Protein AF-A0A7Y6ZNB7-F1 (afdb_monomer_lite)

Structure (mmCIF, N/CA/C/O backbone):
data_AF-A0A7Y6ZNB7-F1
#
_entry.id   AF-A0A7Y6ZNB7-F1
#
loop_
_atom_site.group_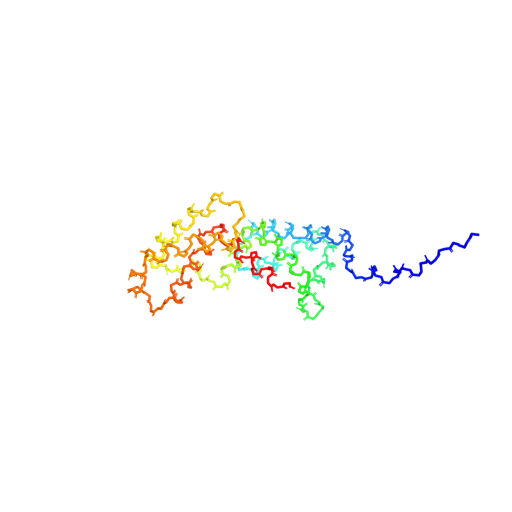PDB
_atom_site.id
_atom_site.type_symbol
_atom_site.label_atom_id
_atom_site.label_alt_id
_atom_site.label_comp_id
_atom_site.label_asym_id
_atom_site.label_entity_id
_atom_site.label_seq_id
_atom_site.pdbx_PDB_ins_code
_atom_site.Cartn_x
_atom_site.Cartn_y
_atom_site.Cartn_z
_atom_site.occupancy
_atom_site.B_iso_or_equiv
_atom_site.auth_seq_id
_atom_site.auth_comp_id
_atom_site.auth_asym_id
_atom_site.auth_atom_id
_atom_site.pdbx_PDB_model_num
ATOM 1 N N . MET A 1 1 ? 63.883 22.982 4.192 1.00 39.88 1 MET A N 1
ATOM 2 C CA . MET A 1 1 ? 62.430 22.842 4.460 1.00 39.88 1 MET A CA 1
ATOM 3 C C . MET A 1 1 ? 61.918 21.566 3.794 1.00 39.88 1 MET A C 1
ATOM 5 O O . MET A 1 1 ? 61.850 21.518 2.574 1.00 39.88 1 MET A O 1
ATOM 9 N N . LYS A 1 2 ? 61.635 20.508 4.567 1.00 34.72 2 LYS A N 1
ATOM 10 C CA . LYS A 1 2 ? 61.140 19.217 4.052 1.00 34.72 2 LYS A CA 1
ATOM 11 C C . LYS A 1 2 ? 59.614 19.286 3.871 1.00 34.72 2 LYS A C 1
ATOM 13 O O . LYS A 1 2 ? 58.903 19.574 4.831 1.00 34.72 2 LYS A O 1
ATOM 18 N N . LYS A 1 3 ? 59.107 19.056 2.652 1.00 40.66 3 LYS A N 1
ATOM 19 C CA . LYS A 1 3 ? 57.665 18.998 2.353 1.00 40.66 3 LYS A CA 1
ATOM 20 C C . LYS A 1 3 ? 57.132 17.562 2.499 1.00 40.66 3 LYS A C 1
ATOM 22 O O . LYS A 1 3 ? 57.495 16.683 1.736 1.00 40.66 3 LYS A O 1
ATOM 27 N N . LYS A 1 4 ? 56.286 17.415 3.523 1.00 41.31 4 LYS A N 1
ATOM 28 C CA . LYS A 1 4 ? 55.010 16.683 3.659 1.00 41.31 4 LYS A CA 1
ATOM 29 C C . LYS A 1 4 ? 54.823 15.284 3.038 1.00 41.31 4 LYS A C 1
ATOM 31 O O . LYS A 1 4 ? 54.697 15.110 1.835 1.00 41.31 4 LYS A O 1
ATOM 36 N N . ILE A 1 5 ? 54.599 14.356 3.972 1.00 55.25 5 ILE A N 1
ATOM 37 C CA . ILE A 1 5 ? 53.666 13.218 3.960 1.00 55.25 5 ILE A CA 1
ATOM 38 C C . ILE A 1 5 ? 52.364 13.555 3.217 1.00 55.25 5 ILE A C 1
ATOM 40 O O . ILE A 1 5 ? 51.767 14.594 3.498 1.00 55.25 5 ILE A O 1
ATOM 44 N N . THR A 1 6 ? 51.886 12.656 2.352 1.00 41.12 6 THR A N 1
ATOM 45 C CA . THR A 1 6 ? 50.529 12.063 2.424 1.00 41.12 6 THR A CA 1
ATOM 46 C C . THR A 1 6 ? 50.329 11.054 1.294 1.00 41.12 6 THR A C 1
ATOM 48 O O . THR A 1 6 ? 49.762 11.336 0.244 1.00 41.12 6 THR A O 1
ATOM 51 N N . THR A 1 7 ? 50.747 9.819 1.559 1.00 52.47 7 THR A N 1
ATOM 52 C CA . THR A 1 7 ? 50.082 8.632 1.020 1.00 52.47 7 THR A CA 1
ATOM 53 C C . THR A 1 7 ? 48.688 8.603 1.648 1.00 52.47 7 THR A C 1
ATOM 55 O O . THR A 1 7 ? 48.512 8.076 2.743 1.00 52.47 7 THR A O 1
ATOM 58 N N . PHE A 1 8 ? 47.713 9.282 1.042 1.00 41.12 8 PHE A N 1
ATOM 59 C CA . PHE A 1 8 ? 46.356 9.365 1.578 1.00 41.12 8 PHE A CA 1
ATOM 60 C C . PHE A 1 8 ? 45.338 9.035 0.486 1.00 41.12 8 PHE A C 1
ATOM 62 O O . PHE A 1 8 ? 45.140 9.789 -0.460 1.00 41.12 8 PHE A O 1
ATOM 69 N N . CYS A 1 9 ? 44.699 7.877 0.661 1.00 40.72 9 CYS A N 1
ATOM 70 C CA . CYS A 1 9 ? 43.375 7.536 0.146 1.00 40.72 9 CYS A CA 1
ATOM 71 C C . CYS A 1 9 ? 43.131 7.654 -1.367 1.00 40.72 9 CYS A C 1
ATOM 73 O O . CYS A 1 9 ? 42.193 8.318 -1.795 1.00 40.72 9 CYS A O 1
ATOM 75 N N . LEU A 1 10 ? 43.862 6.885 -2.176 1.00 39.53 10 LEU A N 1
ATOM 76 C CA . LEU A 1 10 ? 43.461 6.595 -3.565 1.00 39.53 10 LEU A CA 1
ATOM 77 C C . LEU A 1 10 ? 42.752 5.236 -3.720 1.00 39.53 10 LEU A C 1
ATOM 79 O O . LEU A 1 10 ? 42.698 4.673 -4.806 1.00 39.53 10 LEU A O 1
ATOM 83 N N . LEU A 1 11 ? 42.179 4.713 -2.628 1.00 41.22 11 LEU A N 1
ATOM 84 C CA . LEU A 1 11 ? 41.484 3.416 -2.596 1.00 41.22 11 LEU A CA 1
ATOM 85 C C . LEU A 1 11 ? 40.066 3.467 -1.994 1.00 41.22 11 LEU A C 1
ATOM 87 O O . LEU A 1 11 ? 39.445 2.425 -1.823 1.00 41.22 11 LEU A O 1
ATOM 91 N N . PHE A 1 12 ? 39.512 4.659 -1.727 1.00 41.72 12 PHE A N 1
ATOM 92 C CA . PHE A 1 12 ? 38.183 4.812 -1.100 1.00 41.72 12 PHE A CA 1
ATOM 93 C C . PHE A 1 12 ? 37.100 5.443 -2.000 1.00 41.72 12 PHE A C 1
ATOM 95 O O . PHE A 1 12 ? 36.100 5.942 -1.497 1.00 41.72 12 PHE A O 1
ATOM 102 N N . CYS A 1 13 ? 37.261 5.428 -3.330 1.00 43.25 13 CYS A N 1
ATOM 103 C CA . CYS A 1 13 ? 36.236 5.933 -4.269 1.00 43.25 13 CYS A CA 1
ATOM 104 C C . CYS A 1 13 ? 35.516 4.837 -5.081 1.00 43.25 13 CYS A C 1
ATOM 106 O O . CYS A 1 13 ? 34.682 5.154 -5.924 1.00 43.25 13 CYS A O 1
ATOM 108 N N . LEU A 1 14 ? 35.807 3.552 -4.845 1.00 33.72 14 LEU A N 1
ATOM 109 C CA . LEU A 1 14 ? 35.293 2.448 -5.672 1.00 33.72 14 LEU A CA 1
ATOM 110 C C . LEU A 1 14 ? 33.963 1.838 -5.206 1.00 33.72 14 LEU A C 1
ATOM 112 O O . LEU A 1 14 ? 33.447 0.944 -5.870 1.00 33.72 14 LEU A O 1
ATOM 116 N N . PHE A 1 15 ? 33.352 2.340 -4.132 1.00 38.56 15 PHE A N 1
ATOM 117 C CA . PHE A 1 15 ? 32.032 1.879 -3.707 1.00 38.56 15 PHE A CA 1
ATOM 118 C C . PHE A 1 15 ? 31.001 3.008 -3.763 1.00 38.56 15 PHE A C 1
ATOM 120 O O . PHE A 1 15 ? 31.051 3.958 -2.989 1.00 38.56 15 PHE A O 1
ATOM 127 N N . SER A 1 16 ? 30.014 2.818 -4.649 1.00 38.44 16 SER A N 1
ATOM 128 C CA . SER A 1 16 ? 28.655 3.393 -4.627 1.00 38.44 16 SER A CA 1
ATOM 129 C C . SER A 1 16 ? 28.332 4.691 -5.389 1.00 38.44 16 SER A C 1
ATOM 131 O O . SER A 1 16 ? 27.307 5.316 -5.114 1.00 38.44 16 SER A O 1
ATOM 133 N N . VAL A 1 17 ? 29.067 5.049 -6.446 1.00 43.62 17 VAL A N 1
ATOM 134 C CA . VAL A 1 17 ? 28.545 6.025 -7.424 1.00 43.62 17 VAL A CA 1
ATOM 135 C C . VAL A 1 17 ? 27.701 5.290 -8.464 1.00 43.62 17 VAL A C 1
ATOM 137 O O . VAL A 1 17 ? 28.176 4.925 -9.534 1.00 43.62 17 VAL A O 1
ATOM 140 N N . PHE A 1 18 ? 26.419 5.068 -8.166 1.00 54.34 18 PHE A N 1
ATOM 141 C CA . PHE A 1 18 ? 25.448 4.875 -9.245 1.00 54.34 18 PHE A CA 1
ATOM 142 C C . PHE A 1 18 ? 25.573 6.078 -10.181 1.00 54.34 18 PHE A C 1
ATOM 144 O O . PHE A 1 18 ? 25.429 7.217 -9.725 1.00 54.34 18 PHE A O 1
ATOM 151 N N . SER A 1 19 ? 25.875 5.853 -11.462 1.00 67.25 19 SER A N 1
ATOM 152 C CA . SER A 1 19 ? 26.056 6.962 -12.393 1.00 67.25 19 SER A CA 1
ATOM 153 C C . SER A 1 19 ? 24.788 7.822 -12.393 1.00 67.25 19 SER A C 1
ATOM 155 O O . SER A 1 19 ? 23.661 7.320 -12.372 1.00 67.25 19 SER A O 1
ATOM 157 N N . GLN A 1 20 ? 24.942 9.146 -12.388 1.00 71.88 20 GLN A N 1
ATOM 158 C CA . GLN A 1 20 ? 23.813 10.085 -12.383 1.00 71.88 20 GLN A CA 1
ATOM 159 C C . GLN A 1 20 ? 22.821 9.806 -13.532 1.00 71.88 20 GLN A C 1
ATOM 161 O O . GLN A 1 20 ? 21.613 10.013 -13.384 1.00 71.88 20 GLN A O 1
ATOM 166 N N . SER A 1 21 ? 23.325 9.263 -14.646 1.00 78.88 21 SER A N 1
ATOM 167 C CA . SER A 1 21 ? 22.536 8.758 -15.770 1.00 78.88 21 SER A CA 1
ATOM 168 C C . SER A 1 21 ? 21.590 7.619 -15.379 1.00 78.88 21 SER A C 1
ATOM 170 O O . SER A 1 21 ? 20.418 7.648 -15.748 1.00 78.88 21 SER A O 1
ATOM 172 N N . GLU A 1 22 ? 22.038 6.662 -14.573 1.00 76.94 22 GLU A N 1
ATOM 173 C CA . GLU A 1 22 ? 21.222 5.529 -14.151 1.00 76.94 22 GLU A CA 1
ATOM 174 C C . GLU A 1 22 ? 20.127 5.949 -13.166 1.00 76.94 22 GLU A C 1
ATOM 176 O O . GLU A 1 22 ? 18.967 5.559 -13.298 1.00 76.94 22 GLU A O 1
ATOM 181 N N . LYS A 1 23 ? 20.449 6.841 -12.221 1.00 83.12 23 LYS A N 1
ATOM 182 C CA . LYS A 1 23 ? 19.446 7.412 -11.306 1.00 83.12 23 LYS A CA 1
ATOM 183 C C . LYS A 1 23 ? 18.326 8.130 -12.071 1.00 83.12 23 LYS A C 1
ATOM 185 O O . LYS A 1 23 ? 17.152 8.035 -11.690 1.00 83.12 23 LYS A O 1
ATOM 190 N N . LYS A 1 24 ? 18.677 8.829 -13.158 1.00 86.06 24 LYS A N 1
ATOM 191 C CA . LYS A 1 24 ? 17.718 9.472 -14.069 1.00 86.06 24 LYS A CA 1
ATOM 192 C C . LYS A 1 24 ? 16.872 8.431 -14.806 1.00 86.06 24 LYS A C 1
ATOM 194 O O . LYS A 1 24 ? 15.654 8.573 -14.837 1.00 86.06 24 LYS A O 1
ATOM 199 N N . GLN A 1 25 ? 17.479 7.361 -15.317 1.00 84.56 25 GLN A N 1
ATOM 200 C CA . GLN A 1 25 ? 16.758 6.272 -15.986 1.00 84.56 25 GLN A CA 1
ATOM 201 C C . GLN A 1 25 ? 15.782 5.542 -15.054 1.00 84.56 25 GLN A C 1
ATOM 203 O O . GLN A 1 25 ? 14.619 5.389 -15.413 1.00 84.56 25 GLN A O 1
ATOM 208 N N . ILE A 1 26 ? 16.192 5.178 -13.832 1.00 87.19 26 ILE A N 1
ATOM 209 C CA . ILE A 1 26 ? 15.305 4.569 -12.821 1.00 87.19 26 ILE A CA 1
ATOM 210 C C . ILE A 1 26 ? 14.134 5.500 -12.502 1.00 87.19 26 ILE A C 1
ATOM 212 O O . ILE A 1 26 ? 12.990 5.058 -12.393 1.00 87.19 26 ILE A O 1
ATOM 216 N N . THR A 1 27 ? 14.398 6.802 -12.377 1.00 88.31 27 THR A N 1
ATOM 217 C CA . THR A 1 27 ? 13.347 7.801 -12.153 1.00 88.31 27 THR A CA 1
ATOM 218 C C . THR A 1 27 ? 12.367 7.865 -13.319 1.00 88.31 27 THR A C 1
ATOM 220 O O . THR A 1 27 ? 11.162 7.816 -13.086 1.00 88.31 27 THR A O 1
ATOM 223 N N . ASN A 1 28 ? 12.862 7.938 -14.553 1.00 89.12 28 ASN A N 1
ATOM 224 C CA . ASN A 1 28 ? 12.023 8.003 -15.746 1.00 89.12 28 ASN A CA 1
ATOM 225 C C . ASN A 1 28 ? 11.190 6.731 -15.918 1.00 89.12 28 ASN A C 1
ATOM 227 O O . ASN A 1 28 ? 9.990 6.820 -16.182 1.00 89.12 28 ASN A O 1
ATOM 231 N N . PHE A 1 29 ? 11.801 5.564 -15.702 1.00 91.19 29 PHE A N 1
ATOM 232 C CA . PHE A 1 29 ? 11.111 4.281 -15.718 1.00 91.19 29 PHE A CA 1
ATOM 233 C C . PHE A 1 29 ? 10.014 4.237 -14.650 1.00 91.19 29 PHE A C 1
ATOM 235 O O . PHE A 1 29 ? 8.865 3.971 -14.978 1.00 91.19 29 PHE A O 1
ATOM 242 N N . SER A 1 30 ? 10.326 4.593 -13.398 1.00 93.00 30 SER A N 1
ATOM 243 C CA . SER A 1 30 ? 9.352 4.593 -12.292 1.00 93.00 30 SER A CA 1
ATOM 244 C C . SER A 1 30 ? 8.183 5.551 -12.540 1.00 93.00 30 SER A C 1
ATOM 246 O O . SER A 1 30 ? 7.035 5.203 -12.280 1.00 93.00 30 SER A O 1
ATOM 248 N N . ASN A 1 31 ? 8.455 6.747 -13.072 1.00 92.69 31 ASN A N 1
ATOM 249 C CA . ASN A 1 31 ? 7.420 7.732 -13.393 1.00 92.69 31 ASN A CA 1
ATOM 250 C C . ASN A 1 31 ? 6.525 7.253 -14.544 1.00 92.69 31 ASN A C 1
ATOM 252 O O . ASN A 1 31 ? 5.305 7.387 -14.476 1.00 92.69 31 ASN A O 1
ATOM 256 N N . SER A 1 32 ? 7.124 6.670 -15.586 1.00 93.31 32 SER A N 1
ATOM 257 C CA . SER A 1 32 ? 6.384 6.105 -16.722 1.00 93.31 32 SER A CA 1
ATOM 258 C C . SER A 1 32 ? 5.538 4.911 -16.286 1.00 93.31 32 SER A C 1
ATOM 260 O O . SER A 1 32 ? 4.381 4.790 -16.685 1.00 93.31 32 SER A O 1
ATOM 262 N N . LEU A 1 33 ? 6.098 4.066 -15.416 1.00 94.50 33 LEU A N 1
ATOM 263 C CA . LEU A 1 33 ? 5.421 2.923 -14.820 1.00 94.50 33 LEU A CA 1
ATOM 264 C C . LEU A 1 33 ? 4.234 3.378 -13.988 1.00 94.50 33 LEU A C 1
ATOM 266 O O . LEU A 1 33 ? 3.130 2.901 -14.229 1.00 94.50 33 LEU A O 1
ATOM 270 N N . CYS A 1 34 ? 4.415 4.364 -13.109 1.00 96.56 34 CYS A N 1
ATOM 271 C CA . CYS A 1 34 ? 3.294 4.905 -12.358 1.00 96.56 34 CYS A CA 1
ATOM 272 C C . CYS A 1 34 ? 2.216 5.510 -13.266 1.00 96.56 34 CYS A C 1
ATOM 274 O O . CYS A 1 34 ? 1.047 5.162 -13.145 1.00 96.56 34 CYS A O 1
ATOM 276 N N . SER A 1 35 ? 2.600 6.355 -14.229 1.00 96.19 35 SER A N 1
ATOM 277 C CA . SER A 1 35 ? 1.644 6.985 -15.150 1.00 96.19 35 SER A CA 1
ATOM 278 C C . SER A 1 35 ? 0.815 5.965 -15.937 1.00 96.19 35 SER A C 1
ATOM 280 O O . SER A 1 35 ? -0.348 6.226 -16.245 1.00 96.19 35 SER A O 1
ATOM 282 N N . CYS A 1 36 ? 1.403 4.812 -16.261 1.00 96.62 36 CYS A N 1
ATOM 283 C CA . CYS A 1 36 ? 0.671 3.703 -16.850 1.00 96.62 36 CYS A CA 1
ATOM 284 C C . CYS A 1 36 ? -0.245 3.014 -15.830 1.00 96.62 36 CYS A C 1
ATOM 286 O O . CYS A 1 36 ? -1.424 2.846 -16.119 1.00 96.62 36 CYS A O 1
ATOM 288 N N . ILE A 1 37 ? 0.266 2.656 -14.645 1.00 97.50 37 ILE A N 1
ATOM 289 C CA . ILE A 1 37 ? -0.500 1.957 -13.598 1.00 97.50 37 ILE A CA 1
ATOM 290 C C . ILE A 1 37 ? -1.765 2.736 -13.220 1.00 97.50 37 ILE A C 1
ATOM 292 O O . ILE A 1 37 ? -2.823 2.133 -13.096 1.00 97.50 37 ILE A O 1
ATOM 296 N N . GLU A 1 38 ? -1.686 4.064 -13.109 1.00 97.06 38 GLU A N 1
ATOM 297 C CA . GLU A 1 38 ? -2.832 4.934 -12.783 1.00 97.06 38 GLU A CA 1
ATOM 298 C C . GLU A 1 38 ? -3.978 4.891 -13.812 1.00 97.06 38 GLU A C 1
ATOM 300 O O . GLU A 1 38 ? -5.054 5.427 -13.565 1.00 97.06 38 GLU A O 1
ATOM 305 N N . LYS A 1 39 ? -3.765 4.276 -14.981 1.00 96.69 39 LYS A N 1
ATOM 306 C CA . LYS A 1 39 ? -4.754 4.174 -16.066 1.00 96.69 39 LYS A CA 1
ATOM 307 C C . LYS A 1 39 ? -5.236 2.747 -16.303 1.00 96.69 39 LYS A C 1
ATOM 309 O O . LYS A 1 39 ? -6.010 2.514 -17.228 1.00 96.69 39 LYS A O 1
ATOM 314 N N . GLU A 1 40 ? -4.735 1.790 -15.535 1.00 96.19 40 GLU A N 1
ATOM 315 C CA . GLU A 1 40 ? -4.983 0.373 -15.752 1.00 96.19 40 GLU A CA 1
ATOM 316 C C . GLU A 1 40 ? -5.807 -0.222 -14.612 1.00 96.19 40 GLU A C 1
ATOM 318 O O . GLU A 1 40 ? -5.800 0.254 -13.479 1.00 96.19 40 GLU A O 1
ATOM 323 N N . SER A 1 41 ? -6.523 -1.295 -14.930 1.00 92.81 41 SER A N 1
ATOM 324 C CA . SER A 1 41 ? -7.271 -2.101 -13.968 1.00 92.81 41 SER A CA 1
ATOM 325 C C . SER A 1 41 ? -6.848 -3.563 -14.084 1.00 92.81 41 SER A C 1
ATOM 327 O O . SER A 1 41 ? -6.317 -3.984 -15.114 1.00 92.81 41 SER A O 1
ATOM 329 N N . GLY A 1 42 ? -7.060 -4.329 -13.017 1.00 93.25 42 GLY A N 1
ATOM 330 C CA . GLY A 1 42 ? -6.670 -5.736 -12.930 1.00 93.25 42 GLY A CA 1
ATOM 331 C C . GLY A 1 42 ? -5.885 -6.017 -11.658 1.00 93.25 42 GLY A C 1
ATOM 332 O O . GLY A 1 42 ? -5.882 -5.211 -10.729 1.00 93.25 42 GLY A O 1
ATOM 333 N N . THR A 1 43 ? -5.217 -7.164 -11.605 1.00 93.31 43 THR A N 1
ATOM 334 C CA . THR A 1 43 ? -4.343 -7.500 -10.475 1.00 93.31 43 THR A CA 1
ATOM 335 C C . THR A 1 43 ? -3.010 -6.756 -10.564 1.00 93.31 43 THR A C 1
ATOM 337 O O . THR A 1 43 ? -2.554 -6.399 -11.654 1.00 93.31 43 THR A O 1
ATOM 340 N N . LEU A 1 44 ? -2.323 -6.585 -9.425 1.00 92.50 44 LEU A N 1
ATOM 341 C CA . LEU A 1 44 ? -0.986 -5.976 -9.384 1.00 92.50 44 LEU A CA 1
ATOM 342 C C . LEU A 1 44 ? -0.041 -6.597 -10.425 1.00 92.50 44 LEU A C 1
ATOM 344 O O . LEU A 1 44 ? 0.640 -5.883 -11.158 1.00 92.50 44 LEU A O 1
ATOM 348 N N . ARG A 1 45 ? -0.023 -7.932 -10.515 1.00 91.69 45 ARG A N 1
ATOM 349 C CA . ARG A 1 45 ? 0.861 -8.676 -11.421 1.00 91.69 45 ARG A CA 1
ATOM 350 C C . ARG A 1 45 ? 0.557 -8.387 -12.890 1.00 91.69 45 ARG A C 1
ATOM 352 O O . ARG A 1 45 ? 1.482 -8.156 -13.668 1.00 91.69 45 ARG A O 1
ATOM 359 N N . GLU A 1 46 ? -0.714 -8.409 -13.277 1.00 94.94 46 GLU A N 1
ATOM 360 C CA . GLU A 1 46 ? -1.139 -8.162 -14.660 1.00 94.94 46 GLU A CA 1
ATOM 361 C C . GLU A 1 46 ? -0.850 -6.727 -15.081 1.00 94.94 46 GLU A C 1
ATOM 363 O O . GLU A 1 46 ? -0.268 -6.500 -16.143 1.00 94.94 46 GLU A O 1
ATOM 368 N N . VAL A 1 47 ? -1.198 -5.766 -14.223 1.00 96.00 47 VAL A N 1
ATOM 369 C CA . VAL A 1 47 ? -0.981 -4.343 -14.478 1.00 96.00 47 VAL A CA 1
ATOM 370 C C . VAL A 1 47 ? 0.513 -4.039 -14.587 1.00 96.00 47 VAL A C 1
ATOM 372 O O . VAL A 1 47 ? 0.933 -3.404 -15.555 1.00 96.00 47 VAL A O 1
ATOM 375 N N . LEU A 1 48 ? 1.345 -4.554 -13.670 1.00 92.06 48 LEU A N 1
ATOM 376 C CA . LEU A 1 48 ? 2.801 -4.392 -13.751 1.00 92.06 48 LEU A CA 1
ATOM 377 C C . LEU A 1 48 ? 3.369 -4.985 -15.044 1.00 92.06 48 LEU A C 1
ATOM 379 O O . LEU A 1 48 ? 4.165 -4.323 -15.713 1.00 92.06 48 LEU A O 1
ATOM 383 N N . LYS A 1 49 ? 2.940 -6.193 -15.434 1.00 91.06 49 LYS A N 1
ATOM 384 C CA . LYS A 1 49 ? 3.379 -6.835 -16.683 1.00 91.06 49 LYS A CA 1
ATOM 385 C C . LYS A 1 49 ? 2.985 -5.999 -17.903 1.00 91.06 49 LYS A C 1
ATOM 387 O O . LYS A 1 49 ? 3.834 -5.702 -18.743 1.00 91.06 49 LYS A O 1
ATOM 392 N N . LYS A 1 50 ? 1.716 -5.590 -17.984 1.00 94.75 50 LYS A N 1
ATOM 393 C CA . LYS A 1 50 ? 1.164 -4.790 -19.087 1.00 94.75 50 LYS A CA 1
ATOM 394 C C . LYS A 1 50 ? 1.881 -3.448 -19.217 1.00 94.75 50 LYS A C 1
ATOM 396 O O . LYS A 1 50 ? 2.297 -3.080 -20.314 1.00 94.75 50 LYS A O 1
ATOM 401 N N . CYS A 1 51 ? 2.059 -2.735 -18.109 1.00 94.75 51 CYS A N 1
ATOM 402 C CA . CYS A 1 51 ? 2.708 -1.431 -18.113 1.00 94.75 51 CYS A CA 1
ATOM 403 C C . CYS A 1 51 ? 4.200 -1.503 -18.417 1.00 94.75 51 CYS A C 1
ATOM 405 O O . CYS A 1 51 ? 4.692 -0.692 -19.200 1.00 94.75 51 CYS A O 1
ATOM 407 N N . THR A 1 52 ? 4.904 -2.494 -17.871 1.00 90.88 52 THR A N 1
ATOM 408 C CA . THR A 1 52 ? 6.318 -2.714 -18.196 1.00 90.88 52 THR A CA 1
ATOM 409 C C . THR A 1 52 ? 6.488 -2.967 -19.692 1.00 90.88 52 THR A C 1
ATOM 411 O O . THR A 1 52 ? 7.302 -2.302 -20.325 1.00 90.88 52 THR A O 1
ATOM 414 N N . LEU A 1 53 ? 5.665 -3.840 -20.288 1.00 91.31 53 LEU A N 1
ATOM 415 C CA . LEU A 1 53 ? 5.716 -4.110 -21.726 1.00 91.31 53 LEU A CA 1
ATOM 416 C C . LEU A 1 53 ? 5.464 -2.841 -22.556 1.00 91.31 53 LEU A C 1
ATOM 418 O O . LEU A 1 53 ? 6.265 -2.522 -23.427 1.00 91.31 53 LEU A O 1
ATOM 422 N N . LYS A 1 54 ? 4.408 -2.075 -22.241 1.00 93.00 54 LYS A N 1
ATOM 423 C CA . LYS A 1 54 ? 4.095 -0.811 -22.934 1.00 93.00 54 LYS A CA 1
ATOM 424 C C . LYS A 1 54 ? 5.255 0.187 -22.901 1.00 93.00 54 LYS A C 1
ATOM 426 O O . LYS A 1 54 ? 5.517 0.854 -23.900 1.00 93.00 54 LYS A O 1
ATOM 431 N N . ILE A 1 55 ? 5.940 0.302 -21.764 1.00 91.38 55 ILE A N 1
ATOM 432 C CA . ILE A 1 55 ? 7.090 1.202 -21.610 1.00 91.38 55 ILE A CA 1
ATOM 433 C C . ILE A 1 55 ? 8.252 0.736 -22.474 1.00 91.38 55 ILE A C 1
ATOM 435 O O . ILE A 1 55 ? 8.822 1.550 -23.190 1.00 91.38 55 ILE A O 1
ATOM 439 N N . LEU A 1 56 ? 8.564 -0.559 -22.452 1.00 86.75 56 LEU A N 1
ATOM 440 C CA . LEU A 1 56 ? 9.666 -1.120 -23.231 1.00 86.75 56 LEU A CA 1
ATOM 441 C C . LEU A 1 56 ? 9.422 -1.048 -24.741 1.00 86.75 56 LEU A C 1
ATOM 443 O O . LEU A 1 56 ? 10.366 -0.842 -25.495 1.00 86.75 56 LEU A O 1
ATOM 447 N N . THR A 1 57 ? 8.170 -1.164 -25.189 1.00 87.81 57 THR A N 1
ATOM 448 C CA . THR A 1 57 ? 7.814 -0.946 -26.598 1.00 87.81 57 THR A CA 1
ATOM 449 C C . THR A 1 57 ? 7.983 0.518 -27.007 1.00 87.81 57 THR A C 1
ATOM 451 O O . THR A 1 57 ? 8.438 0.791 -28.112 1.00 87.81 57 THR A O 1
ATOM 454 N N . LYS A 1 58 ? 7.622 1.467 -26.132 1.00 88.31 58 LYS A N 1
ATOM 455 C CA . LYS A 1 58 ? 7.696 2.906 -26.430 1.00 88.31 58 LYS A CA 1
ATOM 456 C C . LYS A 1 58 ? 9.116 3.464 -26.327 1.00 88.31 58 LYS A C 1
ATOM 458 O O . LYS A 1 58 ? 9.475 4.357 -27.086 1.00 88.31 58 LYS A O 1
ATOM 463 N N . ASP A 1 59 ? 9.891 2.970 -25.372 1.00 83.44 59 ASP A N 1
ATOM 464 C CA . ASP A 1 59 ? 11.268 3.381 -25.131 1.00 83.44 59 ASP A CA 1
ATOM 465 C C . ASP A 1 59 ? 12.152 2.145 -24.883 1.00 83.44 59 ASP A C 1
ATOM 467 O O . ASP A 1 59 ? 12.425 1.775 -23.733 1.00 83.44 59 ASP A O 1
ATOM 471 N N . PRO A 1 60 ? 12.628 1.500 -25.965 1.00 82.62 60 PRO A N 1
ATOM 472 C CA . PRO A 1 60 ? 13.508 0.340 -25.874 1.00 82.62 60 PRO A CA 1
ATOM 473 C C . PRO A 1 60 ? 14.822 0.627 -25.140 1.00 82.62 60 PRO A C 1
ATOM 475 O O . PRO A 1 60 ? 15.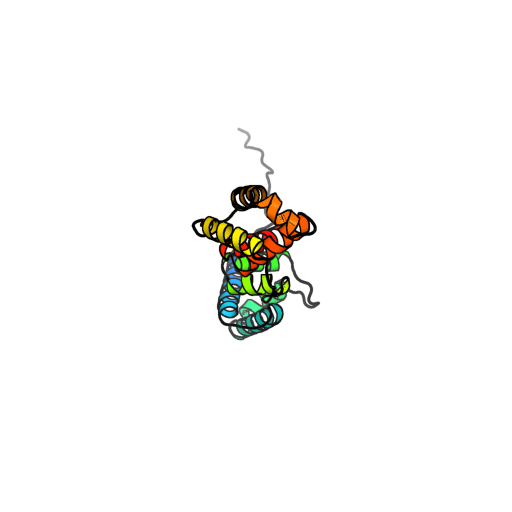458 -0.303 -24.652 1.00 82.62 60 PRO A O 1
ATOM 478 N N . SER A 1 61 ? 15.233 1.896 -24.994 1.00 80.62 61 SER A N 1
ATOM 479 C CA . SER A 1 61 ? 16.447 2.248 -24.243 1.00 80.62 61 SER A CA 1
ATOM 480 C C . SER A 1 61 ? 16.335 1.906 -22.750 1.00 80.62 61 SER A C 1
ATOM 482 O O . SER A 1 61 ? 17.347 1.691 -22.076 1.00 80.62 61 SER A O 1
ATOM 484 N N . LEU A 1 62 ? 15.106 1.764 -22.238 1.00 79.88 62 LEU A N 1
ATOM 485 C CA . LEU A 1 62 ? 14.820 1.335 -20.870 1.00 79.88 62 LEU A CA 1
ATOM 486 C C . LEU A 1 62 ? 14.882 -0.188 -20.686 1.00 79.88 62 LEU A C 1
ATOM 488 O O . LEU A 1 62 ? 14.768 -0.657 -19.552 1.00 79.88 62 LEU A O 1
ATOM 492 N N . ILE A 1 63 ? 15.128 -0.971 -21.746 1.00 75.62 63 ILE A N 1
ATOM 493 C CA . ILE A 1 63 ? 15.273 -2.431 -21.643 1.00 75.62 63 ILE A CA 1
ATOM 494 C C . ILE A 1 63 ? 16.392 -2.819 -20.685 1.00 75.62 63 ILE A C 1
ATOM 496 O O . ILE A 1 63 ? 16.225 -3.757 -19.914 1.00 75.62 63 ILE A O 1
ATOM 500 N N . LYS A 1 64 ? 17.474 -2.027 -20.642 1.00 76.06 64 LYS A N 1
ATOM 501 C CA . LYS A 1 64 ? 18.584 -2.228 -19.708 1.00 76.06 64 LYS A CA 1
ATOM 502 C C . LYS A 1 64 ? 18.129 -2.117 -18.251 1.00 76.06 64 LYS A C 1
ATOM 504 O O . LYS A 1 64 ? 18.609 -2.861 -17.407 1.00 76.06 64 LYS A O 1
ATOM 509 N N . ILE A 1 65 ? 17.178 -1.227 -17.955 1.00 74.94 65 ILE A N 1
ATOM 510 C CA . ILE A 1 65 ? 16.583 -1.118 -16.618 1.00 74.94 65 ILE A CA 1
ATOM 511 C C . ILE A 1 65 ? 15.728 -2.351 -16.327 1.00 74.94 65 ILE A C 1
ATOM 513 O O . ILE A 1 65 ? 15.894 -2.945 -15.271 1.00 74.94 65 ILE A O 1
ATOM 517 N N . ALA A 1 66 ? 14.887 -2.798 -17.263 1.00 71.75 66 ALA A N 1
ATOM 518 C CA . ALA A 1 66 ? 14.080 -4.006 -17.072 1.00 71.75 66 ALA A CA 1
ATOM 519 C C . ALA A 1 66 ? 14.927 -5.276 -16.871 1.00 71.75 66 ALA A C 1
ATOM 521 O O . ALA A 1 66 ? 14.647 -6.051 -15.960 1.00 71.75 66 ALA A O 1
ATOM 522 N N . THR A 1 67 ? 16.003 -5.454 -17.641 1.00 72.75 67 THR A N 1
ATOM 523 C CA . THR A 1 67 ? 16.958 -6.564 -17.466 1.00 72.75 67 THR A CA 1
ATOM 524 C C . THR A 1 67 ? 17.821 -6.424 -16.216 1.00 72.75 67 THR A C 1
ATOM 526 O O . THR A 1 67 ? 18.349 -7.410 -15.718 1.00 72.75 67 THR A O 1
ATOM 529 N N . ASN A 1 68 ? 17.995 -5.203 -15.705 1.00 79.69 68 ASN A N 1
ATOM 530 C CA . ASN A 1 68 ? 18.658 -4.986 -14.425 1.00 79.69 68 ASN A CA 1
ATOM 531 C C . ASN A 1 68 ? 17.711 -5.219 -13.247 1.00 79.69 68 ASN A C 1
ATOM 533 O O . ASN A 1 68 ? 18.216 -5.471 -12.165 1.00 79.69 68 ASN A O 1
ATOM 537 N N . ILE A 1 69 ? 16.386 -5.134 -13.432 1.00 78.69 69 ILE A N 1
ATOM 538 C CA . ILE A 1 69 ? 15.383 -5.489 -12.413 1.00 78.69 69 ILE A CA 1
ATOM 539 C C . ILE A 1 69 ? 15.252 -7.002 -12.296 1.00 78.69 69 ILE A C 1
ATOM 541 O O . ILE A 1 69 ? 15.129 -7.491 -11.182 1.00 78.69 69 ILE A O 1
ATOM 545 N N . ALA A 1 70 ? 15.259 -7.730 -13.413 1.00 76.88 70 ALA A N 1
ATOM 546 C CA . ALA A 1 70 ? 15.194 -9.184 -13.423 1.00 76.88 70 ALA A CA 1
ATOM 547 C C . ALA A 1 70 ? 16.263 -9.753 -14.359 1.00 76.88 70 ALA A C 1
ATOM 549 O O . ALA A 1 70 ? 16.308 -9.391 -15.537 1.00 76.88 70 ALA A O 1
ATOM 550 N N . ASP A 1 71 ? 17.115 -10.639 -13.840 1.00 70.44 71 ASP A N 1
ATOM 551 C CA . ASP A 1 71 ? 18.141 -11.296 -14.647 1.00 70.44 71 ASP A CA 1
ATOM 552 C C . ASP A 1 71 ? 17.519 -12.222 -15.717 1.00 70.44 71 ASP A C 1
ATOM 554 O O . ASP A 1 71 ? 16.310 -12.460 -15.762 1.00 70.44 71 ASP A O 1
ATOM 558 N N . LYS A 1 72 ? 18.350 -12.792 -16.600 1.00 70.75 72 LYS A N 1
ATOM 559 C CA . LYS A 1 72 ? 17.881 -13.713 -17.656 1.00 70.75 72 LYS A CA 1
ATOM 560 C C . LYS A 1 72 ? 17.204 -14.985 -17.117 1.00 70.75 72 LYS A C 1
ATOM 562 O O . LYS A 1 72 ? 16.524 -15.663 -17.880 1.00 70.75 72 LYS A O 1
ATOM 567 N N . LYS A 1 73 ? 17.406 -15.322 -15.839 1.00 74.56 73 LYS A N 1
ATOM 568 C CA . LYS A 1 73 ? 16.767 -16.445 -15.138 1.00 74.56 73 LYS A CA 1
ATOM 569 C C . LYS A 1 73 ? 15.490 -16.011 -14.402 1.00 74.56 73 LYS A C 1
ATOM 571 O O . LYS A 1 73 ? 14.817 -16.853 -13.819 1.00 74.56 73 LYS A O 1
ATOM 576 N N . GLY A 1 74 ? 15.139 -14.724 -14.455 1.00 71.06 74 GLY A N 1
ATOM 577 C CA . GLY A 1 74 ? 13.979 -14.140 -13.793 1.00 71.06 74 GLY A CA 1
ATOM 578 C C . GLY A 1 74 ? 14.204 -13.770 -12.326 1.00 71.06 74 GLY A C 1
ATOM 579 O O . GLY A 1 74 ? 13.236 -13.403 -11.661 1.00 71.06 74 GLY A O 1
ATOM 580 N N . ASN A 1 75 ? 15.436 -13.843 -11.807 1.00 79.75 75 ASN A N 1
ATOM 581 C CA . ASN A 1 75 ? 15.726 -13.433 -10.433 1.00 79.75 75 ASN A CA 1
ATOM 582 C C . ASN A 1 75 ? 15.687 -11.914 -10.322 1.00 79.75 75 ASN A C 1
ATOM 584 O O . ASN A 1 75 ? 16.309 -11.213 -11.123 1.00 79.75 75 ASN A O 1
ATOM 588 N N . ILE A 1 76 ? 14.994 -11.412 -9.303 1.00 79.81 76 ILE A N 1
ATOM 589 C CA . ILE A 1 76 ? 14.877 -9.978 -9.063 1.00 79.81 76 ILE A CA 1
ATOM 590 C C . ILE A 1 76 ? 16.191 -9.449 -8.483 1.00 79.81 76 ILE A C 1
ATOM 592 O O . ILE A 1 76 ? 16.711 -9.951 -7.490 1.00 79.81 76 ILE A O 1
ATOM 596 N N . ASN A 1 77 ? 16.720 -8.393 -9.087 1.00 84.25 77 ASN A N 1
ATOM 597 C CA . ASN A 1 77 ? 17.753 -7.573 -8.481 1.00 84.25 77 ASN A CA 1
ATOM 598 C C . ASN A 1 77 ? 17.101 -6.643 -7.457 1.00 84.25 77 ASN A C 1
ATOM 600 O O . ASN A 1 77 ? 16.591 -5.564 -7.790 1.00 84.25 77 ASN A O 1
ATOM 604 N N . GLU A 1 78 ? 17.129 -7.074 -6.202 1.00 82.00 78 GLU A N 1
ATOM 605 C CA . GLU A 1 78 ? 16.468 -6.389 -5.092 1.00 82.00 78 GLU A CA 1
ATOM 606 C C . GLU A 1 78 ? 16.894 -4.920 -4.955 1.00 82.00 78 GLU A C 1
ATOM 608 O O . GLU A 1 78 ? 16.059 -4.057 -4.696 1.00 82.00 78 GLU A O 1
ATOM 613 N N . ALA A 1 79 ? 18.154 -4.575 -5.243 1.00 81.88 79 ALA A N 1
ATOM 614 C CA . ALA A 1 79 ? 18.630 -3.195 -5.138 1.00 81.88 79 ALA A CA 1
ATOM 615 C C . ALA A 1 79 ? 17.998 -2.254 -6.184 1.00 81.88 79 ALA A C 1
ATOM 617 O O . ALA A 1 79 ? 17.722 -1.085 -5.892 1.00 81.88 79 ALA A O 1
ATOM 618 N N . TYR A 1 80 ? 17.763 -2.733 -7.411 1.00 82.31 80 TYR A N 1
ATOM 619 C CA . TYR A 1 80 ? 17.072 -1.953 -8.447 1.00 82.31 80 TYR A CA 1
ATOM 620 C C . TYR A 1 80 ? 15.572 -1.912 -8.193 1.00 82.31 80 TYR A C 1
ATOM 622 O O . TYR A 1 80 ? 14.961 -0.839 -8.265 1.00 82.31 80 TYR A O 1
ATOM 630 N N . TRP A 1 81 ? 14.989 -3.066 -7.866 1.00 86.81 81 TRP A N 1
ATOM 631 C CA . TRP A 1 81 ? 13.567 -3.168 -7.588 1.00 86.81 81 TRP A CA 1
ATOM 632 C C . TRP A 1 81 ? 13.167 -2.313 -6.389 1.00 86.81 81 TRP A C 1
ATOM 634 O O . TRP A 1 81 ? 12.214 -1.548 -6.487 1.00 86.81 81 TRP A O 1
ATOM 644 N N . SER A 1 82 ? 13.941 -2.338 -5.306 1.00 87.50 82 SER A N 1
ATOM 645 C CA . SER A 1 82 ? 13.688 -1.542 -4.107 1.00 87.50 82 SER A CA 1
ATOM 646 C C . SER A 1 82 ? 13.615 -0.037 -4.398 1.00 87.50 82 SER A C 1
ATOM 648 O O . SER A 1 82 ? 12.713 0.650 -3.917 1.00 87.50 82 SER A O 1
ATOM 650 N N . LYS A 1 83 ? 14.485 0.497 -5.268 1.00 88.31 83 LYS A N 1
ATOM 651 C CA . LYS A 1 83 ? 14.438 1.918 -5.670 1.00 88.31 83 LYS A CA 1
ATOM 652 C C . LYS A 1 83 ? 13.170 2.264 -6.451 1.00 88.31 83 LYS A C 1
ATOM 654 O O . LYS A 1 83 ? 12.591 3.330 -6.235 1.00 88.31 83 LYS A O 1
ATOM 659 N N . ILE A 1 84 ? 12.750 1.380 -7.355 1.00 90.44 84 ILE A N 1
ATOM 660 C CA . ILE A 1 84 ? 11.516 1.544 -8.133 1.00 90.44 84 ILE A CA 1
ATOM 661 C C . ILE A 1 84 ? 10.310 1.444 -7.202 1.00 90.44 84 ILE A C 1
ATOM 663 O O . ILE A 1 84 ? 9.472 2.342 -7.194 1.00 90.44 84 ILE A O 1
ATOM 667 N N . ASN A 1 85 ? 10.268 0.411 -6.363 1.00 90.81 85 ASN A N 1
ATOM 668 C CA . ASN A 1 85 ? 9.225 0.169 -5.377 1.00 90.81 85 ASN A CA 1
ATOM 669 C C . ASN A 1 85 ? 9.065 1.363 -4.424 1.00 90.81 85 ASN A C 1
ATOM 671 O O . ASN A 1 85 ? 7.965 1.876 -4.259 1.00 90.81 85 ASN A O 1
ATOM 675 N N . LEU A 1 86 ? 10.162 1.904 -3.882 1.00 91.81 86 LEU A N 1
ATOM 676 C CA . LEU A 1 86 ? 10.132 3.096 -3.030 1.00 91.81 86 LEU A CA 1
ATOM 677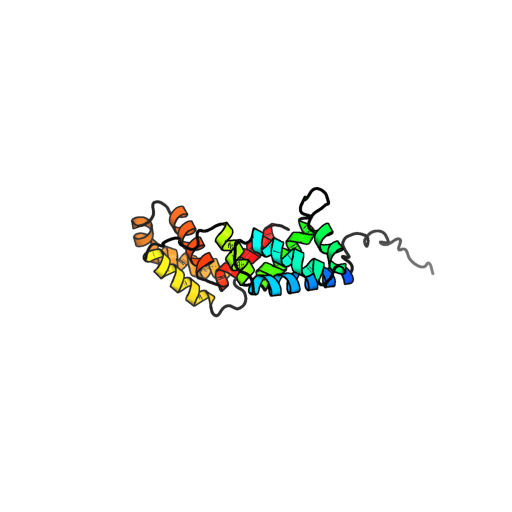 C C . LEU A 1 86 ? 9.517 4.307 -3.751 1.00 91.81 86 LEU A C 1
ATOM 679 O O . LEU A 1 86 ? 8.751 5.077 -3.163 1.00 91.81 86 LEU A O 1
ATOM 683 N N . LYS A 1 87 ? 9.831 4.480 -5.038 1.00 92.31 87 LYS A N 1
ATOM 684 C CA . LYS A 1 87 ? 9.300 5.584 -5.839 1.00 92.31 87 LYS A CA 1
ATOM 685 C C . LYS A 1 87 ? 7.818 5.392 -6.158 1.00 92.31 87 LYS A C 1
ATOM 687 O O . LYS A 1 87 ? 7.046 6.329 -5.962 1.00 92.31 87 LYS A O 1
ATOM 692 N N . LEU A 1 88 ? 7.404 4.188 -6.548 1.00 94.56 88 LEU A N 1
ATOM 693 C CA . LEU A 1 88 ? 5.994 3.850 -6.755 1.00 94.56 88 LEU A CA 1
ATOM 694 C C . LEU A 1 88 ? 5.193 4.017 -5.459 1.00 94.56 88 LEU A C 1
ATOM 696 O O . LEU A 1 88 ? 4.181 4.711 -5.454 1.00 94.56 88 LEU A O 1
ATOM 700 N N . ALA A 1 89 ? 5.695 3.503 -4.336 1.00 93.06 89 ALA A N 1
ATOM 701 C CA . ALA A 1 89 ? 5.034 3.612 -3.042 1.00 93.06 89 ALA A CA 1
ATOM 702 C C . ALA A 1 89 ? 4.827 5.069 -2.589 1.00 93.06 89 ALA A C 1
ATOM 704 O O . ALA A 1 89 ? 3.825 5.380 -1.944 1.00 93.06 89 ALA A O 1
ATOM 705 N N . SER A 1 90 ? 5.742 5.979 -2.944 1.00 90.00 90 SER A N 1
ATOM 706 C CA . SER A 1 90 ? 5.638 7.401 -2.575 1.00 90.00 90 SER A CA 1
ATOM 707 C C . SER A 1 90 ? 4.680 8.212 -3.444 1.00 90.00 90 SER A C 1
ATOM 709 O O . SER A 1 90 ? 4.119 9.191 -2.956 1.00 90.00 90 SER A O 1
ATOM 711 N N . SER A 1 91 ? 4.518 7.847 -4.717 1.00 89.19 91 SER A N 1
ATOM 712 C CA . SER A 1 91 ? 3.926 8.739 -5.725 1.00 89.19 91 SER A CA 1
ATOM 713 C C . SER A 1 91 ? 2.810 8.117 -6.560 1.00 89.19 91 SER A C 1
ATOM 715 O O . SER A 1 91 ? 2.229 8.813 -7.386 1.00 89.19 91 SER A O 1
ATOM 717 N N . CYS A 1 92 ? 2.502 6.838 -6.341 1.00 95.56 92 CYS A N 1
ATOM 718 C CA . CYS A 1 92 ? 1.575 6.082 -7.163 1.00 95.56 92 CYS A CA 1
ATOM 719 C C . CYS A 1 92 ? 0.456 5.469 -6.319 1.00 95.56 92 CYS A C 1
ATOM 721 O O . CYS A 1 92 ? 0.638 4.477 -5.606 1.00 95.56 92 CYS A O 1
ATOM 723 N N . ASP A 1 93 ? -0.716 6.087 -6.370 1.00 93.56 93 ASP A N 1
ATOM 724 C CA . ASP A 1 93 ? -1.857 5.717 -5.546 1.00 93.56 93 ASP A CA 1
ATOM 725 C C . ASP A 1 93 ? -2.463 4.396 -5.993 1.00 93.56 93 ASP A C 1
ATOM 727 O O . ASP A 1 93 ? -2.713 3.533 -5.149 1.00 93.56 93 ASP A O 1
ATOM 731 N N . THR A 1 94 ? -2.644 4.211 -7.302 1.00 95.38 94 THR A N 1
ATOM 732 C CA . THR A 1 94 ? -3.192 2.963 -7.845 1.00 95.38 94 THR A CA 1
ATOM 733 C C . THR A 1 94 ? -2.245 1.797 -7.587 1.00 95.38 94 THR A C 1
ATOM 735 O O . THR A 1 94 ? -2.694 0.730 -7.183 1.00 95.38 94 THR A O 1
ATOM 738 N N . TYR A 1 95 ? -0.927 2.005 -7.682 1.00 96.38 95 TYR A N 1
ATOM 739 C CA . TYR A 1 95 ? 0.047 0.988 -7.268 1.00 96.38 95 TYR A CA 1
ATOM 740 C C . TYR A 1 95 ? -0.141 0.585 -5.803 1.00 96.38 95 TYR A C 1
ATOM 742 O O . TYR A 1 95 ? -0.215 -0.600 -5.497 1.00 96.38 95 TYR A O 1
ATOM 750 N N . ASN A 1 96 ? -0.259 1.562 -4.901 1.00 95.62 96 ASN A N 1
ATOM 751 C CA . ASN A 1 96 ? -0.466 1.286 -3.484 1.00 95.62 96 ASN A CA 1
ATOM 752 C C . ASN A 1 96 ? -1.795 0.558 -3.228 1.00 95.62 96 ASN A C 1
ATOM 754 O O . ASN A 1 96 ? -1.858 -0.290 -2.340 1.00 95.62 96 ASN A O 1
ATOM 758 N N . ILE A 1 97 ? -2.859 0.877 -3.976 1.00 94.56 97 ILE A N 1
ATOM 759 C CA . ILE A 1 97 ? -4.142 0.156 -3.914 1.00 94.56 97 ILE A CA 1
ATOM 760 C C . ILE A 1 97 ? -3.930 -1.299 -4.324 1.00 94.56 97 ILE A C 1
ATOM 762 O O . ILE A 1 97 ? -4.178 -2.189 -3.517 1.00 94.56 97 ILE A O 1
ATOM 766 N N . LEU A 1 98 ? -3.400 -1.532 -5.526 1.00 94.75 98 LEU A N 1
ATOM 767 C CA . LEU A 1 98 ? -3.162 -2.870 -6.070 1.00 94.75 98 LEU A CA 1
ATOM 768 C C . LEU A 1 98 ? -2.227 -3.698 -5.181 1.00 94.75 98 LEU A C 1
ATOM 770 O O . LEU A 1 98 ? -2.425 -4.901 -5.019 1.00 94.75 98 LEU A O 1
ATOM 774 N N . LEU A 1 99 ? -1.228 -3.054 -4.572 1.00 94.12 99 LEU A N 1
ATOM 775 C CA . LEU A 1 99 ? -0.348 -3.679 -3.596 1.00 94.12 99 LEU A CA 1
ATOM 776 C C . LEU A 1 99 ? -1.140 -4.161 -2.381 1.00 94.12 99 LEU A C 1
ATOM 778 O O . LEU A 1 99 ? -1.007 -5.320 -2.006 1.00 94.12 99 LEU A O 1
ATOM 782 N N . MET A 1 100 ? -1.993 -3.324 -1.787 1.00 94.25 100 MET A N 1
ATOM 783 C CA . MET A 1 100 ? -2.808 -3.739 -0.637 1.00 94.25 100 MET A CA 1
ATOM 784 C C . MET A 1 100 ? -3.830 -4.816 -1.008 1.00 94.25 100 MET A C 1
ATOM 786 O O . MET A 1 100 ? -4.007 -5.767 -0.249 1.00 94.25 100 MET A O 1
ATOM 790 N N . GLU A 1 101 ? -4.443 -4.716 -2.187 1.00 93.31 101 GLU A N 1
ATOM 791 C CA . GLU A 1 101 ? -5.394 -5.711 -2.695 1.00 93.31 101 GLU A CA 1
ATOM 792 C C . GLU A 1 101 ? -4.744 -7.075 -2.984 1.00 93.31 101 GLU A C 1
ATOM 794 O O . GLU A 1 101 ? -5.433 -8.090 -3.000 1.00 93.31 101 GLU A O 1
ATOM 799 N N . SER A 1 102 ? -3.416 -7.143 -3.149 1.00 92.31 102 SER A N 1
ATOM 800 C CA . SER A 1 102 ? -2.703 -8.425 -3.264 1.00 92.31 102 SER A CA 1
ATOM 801 C C . SER A 1 102 ? -2.596 -9.198 -1.940 1.00 92.31 102 SER A C 1
ATOM 803 O O . SER A 1 102 ? -2.332 -10.399 -1.952 1.00 92.31 102 SER A O 1
ATOM 805 N N . PHE A 1 103 ? -2.826 -8.528 -0.805 1.00 90.88 103 PHE A N 1
ATOM 806 C CA . PHE A 1 103 ? -2.756 -9.119 0.538 1.00 90.88 103 PHE A CA 1
ATOM 807 C C . PHE A 1 103 ? -4.112 -9.167 1.251 1.00 90.88 103 PHE A C 1
ATOM 809 O O . PHE A 1 103 ? -4.278 -9.922 2.212 1.00 90.88 103 PHE A O 1
ATOM 816 N N . ILE A 1 104 ? -5.062 -8.327 0.835 1.00 92.62 104 ILE A N 1
ATOM 817 C CA . ILE A 1 104 ? -6.341 -8.113 1.511 1.00 92.62 104 ILE A CA 1
ATOM 818 C C 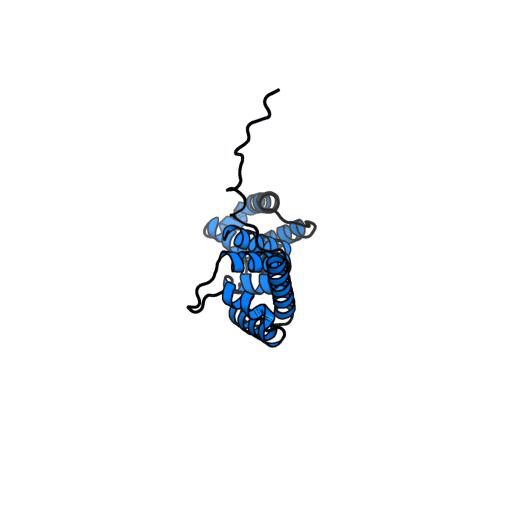. ILE A 1 104 ? -7.461 -8.162 0.474 1.00 92.62 104 ILE A C 1
ATOM 820 O O . ILE A 1 104 ? -7.421 -7.436 -0.516 1.00 92.62 104 ILE A O 1
ATOM 824 N N . ASP A 1 105 ? -8.500 -8.957 0.737 1.00 89.69 105 ASP A N 1
ATOM 825 C CA . ASP A 1 105 ? -9.716 -8.936 -0.075 1.00 89.69 105 ASP A CA 1
ATOM 826 C C . ASP A 1 105 ? -10.373 -7.547 -0.008 1.00 89.69 105 ASP A C 1
ATOM 828 O O . ASP A 1 105 ? -10.790 -7.088 1.059 1.00 89.69 105 ASP A O 1
ATOM 832 N N . LYS A 1 106 ? -10.494 -6.876 -1.158 1.00 86.94 106 LYS A N 1
ATOM 833 C CA . LYS A 1 106 ? -11.136 -5.558 -1.264 1.00 86.94 106 LYS A CA 1
ATOM 834 C C . LYS A 1 106 ? -12.614 -5.567 -0.862 1.00 86.94 106 LYS A C 1
ATOM 836 O O . LYS A 1 106 ? -13.149 -4.522 -0.503 1.00 86.94 106 LYS A O 1
ATOM 841 N N . ASN A 1 107 ? -13.257 -6.735 -0.883 1.00 90.69 107 ASN A N 1
ATOM 842 C CA . ASN A 1 107 ? -14.641 -6.932 -0.458 1.00 90.69 107 ASN A CA 1
ATOM 843 C C . ASN A 1 107 ? -14.757 -7.354 1.017 1.00 90.69 107 ASN A C 1
ATOM 845 O O . ASN A 1 107 ? -15.853 -7.691 1.478 1.00 90.69 107 ASN A O 1
ATOM 849 N N . GLN A 1 108 ? -13.651 -7.344 1.773 1.00 92.44 108 GLN A N 1
ATOM 850 C CA . GLN A 1 108 ? -13.653 -7.701 3.185 1.00 92.44 108 GLN A CA 1
ATOM 851 C C . GLN A 1 108 ? -14.661 -6.838 3.959 1.00 92.44 108 GLN A C 1
ATOM 853 O O . GLN A 1 108 ? -14.579 -5.609 3.999 1.00 92.44 108 GLN A O 1
ATOM 858 N N . LYS A 1 109 ? -15.603 -7.501 4.634 1.00 95.19 109 LYS A N 1
ATOM 859 C CA . LYS A 1 109 ? -16.557 -6.841 5.530 1.00 95.19 109 LYS A CA 1
ATOM 860 C C . LYS A 1 109 ? -15.897 -6.568 6.881 1.00 95.19 109 LYS A C 1
ATOM 862 O O . LYS A 1 109 ? -15.252 -7.444 7.456 1.00 95.19 109 LYS A O 1
ATOM 867 N N . PHE A 1 110 ? -16.093 -5.362 7.408 1.00 96.56 110 PHE A N 1
ATOM 868 C CA . PHE A 1 110 ? -15.521 -4.935 8.685 1.00 96.56 110 PHE A CA 1
ATOM 869 C C . PHE A 1 110 ? -16.590 -4.778 9.761 1.00 96.56 110 PHE A C 1
ATOM 871 O O . PHE A 1 110 ? -17.699 -4.317 9.500 1.00 96.56 110 PHE A O 1
ATOM 878 N N . GLN A 1 111 ? -16.230 -5.115 10.999 1.00 97.00 111 GLN A N 1
ATOM 879 C CA . GLN A 1 111 ? -17.103 -4.912 12.154 1.00 97.00 111 GLN A CA 1
ATOM 880 C C . GLN A 1 111 ? -17.344 -3.409 12.402 1.00 97.00 111 GLN A C 1
ATOM 882 O O . GLN A 1 111 ? -16.390 -2.628 12.299 1.00 97.00 111 GLN A O 1
ATOM 887 N N . PRO A 1 112 ? -18.552 -2.976 12.820 1.00 97.06 112 PRO A N 1
ATOM 888 C CA . PRO A 1 112 ? -18.876 -1.556 13.010 1.00 97.06 112 PRO A CA 1
ATOM 889 C C . PRO A 1 112 ? -17.912 -0.805 13.937 1.00 97.06 112 PRO A C 1
ATOM 891 O O . PRO A 1 112 ? -17.565 0.349 13.686 1.00 97.06 112 PRO A O 1
ATOM 894 N N . VAL A 1 113 ? -17.418 -1.468 14.989 1.00 97.00 113 VAL A N 1
ATOM 895 C CA . VAL A 1 113 ? -16.434 -0.881 15.912 1.00 97.00 113 VAL A CA 1
ATOM 896 C C . VAL A 1 113 ? -15.098 -0.572 15.221 1.00 97.00 113 VAL A C 1
ATOM 898 O O . VAL A 1 113 ? -14.502 0.470 15.494 1.00 97.00 113 VAL A O 1
ATOM 901 N N . ILE A 1 114 ? -14.651 -1.421 14.286 1.00 97.94 114 ILE A N 1
ATOM 902 C CA . ILE A 1 114 ? -13.437 -1.191 13.488 1.00 97.94 114 ILE A CA 1
ATOM 903 C C . ILE A 1 114 ? -13.655 -0.040 12.518 1.00 97.94 114 ILE A C 1
ATOM 905 O O . ILE A 1 114 ? -12.799 0.834 12.443 1.00 97.94 114 ILE A O 1
ATOM 909 N N . ILE A 1 115 ? -14.807 0.011 11.845 1.00 98.12 115 ILE A N 1
ATOM 910 C CA . ILE A 1 115 ? -15.161 1.112 10.938 1.00 98.12 115 ILE A CA 1
ATOM 911 C C . ILE A 1 115 ? -15.140 2.447 11.697 1.00 98.12 115 ILE A C 1
ATOM 913 O O . ILE A 1 115 ? -14.501 3.408 11.267 1.00 98.12 115 ILE A O 1
ATOM 917 N N . GLY A 1 116 ? -15.777 2.502 12.871 1.00 98.06 116 GLY A N 1
ATOM 918 C CA . GLY A 1 116 ? -15.834 3.707 13.699 1.00 98.06 116 GLY A CA 1
ATOM 919 C C . GLY A 1 116 ? -14.460 4.190 14.179 1.00 98.06 116 GLY A C 1
ATOM 920 O O . GLY A 1 116 ? -14.175 5.389 14.127 1.00 98.06 116 GLY A O 1
ATOM 921 N N . ILE A 1 117 ? -13.591 3.277 14.625 1.00 98.12 117 ILE A N 1
ATOM 922 C CA . ILE A 1 117 ? -12.211 3.604 15.028 1.00 98.12 117 ILE A CA 1
ATOM 923 C C . ILE A 1 117 ? -11.377 4.004 13.806 1.00 98.12 117 ILE A C 1
ATOM 925 O O . ILE A 1 117 ? -10.688 5.026 13.828 1.00 98.12 117 ILE A O 1
ATOM 929 N N . GLY A 1 118 ? -11.476 3.231 12.728 1.00 98.19 118 GLY A N 1
ATOM 930 C CA . GLY A 1 118 ? -10.765 3.439 11.478 1.00 98.19 118 GLY A CA 1
ATOM 931 C C . GLY A 1 118 ? -11.057 4.807 10.874 1.00 98.19 118 GLY A C 1
ATOM 932 O O . GLY A 1 118 ? -10.124 5.546 10.577 1.00 98.19 118 GLY A O 1
ATOM 933 N N . ASN A 1 119 ? -12.325 5.214 10.788 1.00 98.44 119 ASN A N 1
ATOM 934 C CA . ASN A 1 119 ? -12.714 6.537 10.287 1.00 98.44 119 ASN A CA 1
ATOM 935 C C . ASN A 1 119 ? -12.146 7.686 11.125 1.00 98.44 119 ASN A C 1
ATOM 937 O O . ASN A 1 119 ? -11.703 8.698 10.574 1.00 98.44 119 ASN A O 1
ATOM 941 N N . GLN A 1 120 ? -12.088 7.531 12.450 1.00 98.19 120 GLN A N 1
ATOM 942 C CA . GLN A 1 120 ? -11.456 8.527 13.319 1.00 98.19 120 GLN A CA 1
ATOM 943 C C . GLN A 1 120 ? -9.949 8.630 13.070 1.00 98.19 120 GLN A C 1
ATOM 945 O O . GLN A 1 120 ? -9.416 9.740 13.020 1.00 98.19 120 GLN A O 1
ATOM 950 N N . ILE A 1 121 ? -9.265 7.498 12.878 1.00 98.00 121 ILE A N 1
ATOM 951 C CA . ILE A 1 121 ? -7.842 7.476 12.515 1.00 98.00 121 ILE A CA 1
ATOM 952 C C . ILE A 1 121 ? -7.647 8.154 11.156 1.00 98.00 121 ILE A C 1
ATOM 954 O O . ILE A 1 121 ? -6.834 9.069 11.051 1.00 98.00 121 ILE A O 1
ATOM 958 N N . CYS A 1 122 ? -8.445 7.795 10.146 1.00 97.69 122 CYS A N 1
ATOM 959 C CA . CYS A 1 122 ? -8.384 8.397 8.812 1.00 97.69 122 CYS A CA 1
ATOM 960 C C . CYS A 1 122 ? -8.514 9.919 8.864 1.00 97.69 122 CYS A C 1
ATOM 962 O O . CYS A 1 122 ? -7.706 10.633 8.269 1.00 97.69 122 CYS A O 1
ATOM 964 N N . LYS A 1 123 ? -9.500 10.420 9.619 1.00 97.88 123 LYS A N 1
ATOM 965 C CA . LYS A 1 123 ? -9.734 11.856 9.804 1.00 97.88 123 LYS A CA 1
ATOM 966 C C . LYS A 1 123 ? -8.522 12.555 10.426 1.00 97.88 123 LYS A C 1
ATOM 968 O O . LYS A 1 123 ? -8.163 13.639 9.979 1.00 97.88 123 LYS A O 1
ATOM 973 N N . LYS A 1 124 ? -7.877 11.930 11.417 1.00 97.75 124 LYS A N 1
ATOM 974 C CA . LYS A 1 124 ? -6.681 12.469 12.088 1.00 97.75 124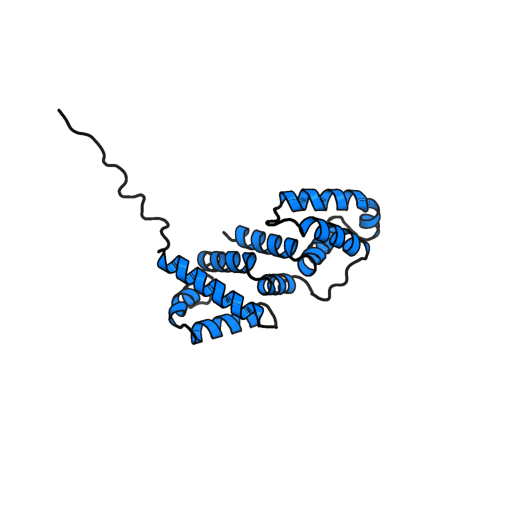 LYS A CA 1
ATOM 975 C C . LYS A 1 124 ? -5.418 12.412 11.224 1.00 97.75 124 LYS A C 1
ATOM 977 O O . LYS A 1 124 ? -4.557 13.268 11.379 1.00 97.75 124 LYS A O 1
ATOM 982 N N . LEU A 1 125 ? -5.309 11.440 10.318 1.00 96.56 125 LEU A N 1
ATOM 983 C CA . LEU A 1 125 ? -4.172 11.316 9.399 1.00 96.56 125 LEU A CA 1
ATOM 984 C C . LEU A 1 125 ? -4.288 12.225 8.171 1.00 96.56 125 LEU A C 1
ATOM 986 O O . LEU A 1 125 ? -3.267 12.644 7.635 1.00 96.56 125 LEU A O 1
ATOM 990 N N . LYS A 1 126 ? -5.510 12.548 7.727 1.00 94.00 126 LYS A N 1
ATOM 991 C CA . LYS A 1 126 ? -5.771 13.368 6.531 1.00 94.00 126 LYS A CA 1
ATOM 992 C C . LYS A 1 126 ? -4.956 14.676 6.451 1.00 94.00 126 LYS A C 1
ATOM 994 O O . LYS A 1 126 ? -4.399 14.906 5.378 1.00 94.00 126 LYS A O 1
ATOM 999 N N . PRO A 1 127 ? -4.849 15.511 7.508 1.00 94.69 127 PRO A N 1
ATOM 1000 C CA . PRO A 1 127 ? -4.107 16.774 7.437 1.00 94.69 127 PRO A CA 1
ATOM 1001 C C . PRO A 1 127 ? -2.580 16.606 7.481 1.00 94.69 127 PRO A C 1
ATOM 1003 O O . PRO A 1 127 ? -1.859 17.580 7.293 1.00 94.69 127 PRO A O 1
ATOM 1006 N N . LEU A 1 128 ? -2.063 15.403 7.750 1.00 93.25 128 LEU A N 1
ATOM 1007 C CA . LEU A 1 128 ? -0.623 15.178 7.844 1.00 93.25 128 LEU A CA 1
ATOM 1008 C C . LEU A 1 128 ? -0.025 15.013 6.447 1.00 93.25 128 LEU A C 1
ATOM 1010 O O . LEU A 1 128 ? -0.501 14.203 5.649 1.00 93.25 128 LEU A O 1
ATOM 1014 N N . ASN A 1 129 ? 1.055 15.738 6.154 1.00 84.69 129 ASN A N 1
ATOM 1015 C CA . ASN A 1 129 ? 1.770 15.594 4.886 1.00 84.69 129 ASN A CA 1
ATOM 1016 C C . ASN A 1 129 ? 2.432 14.218 4.791 1.00 84.69 129 ASN A C 1
ATOM 1018 O O . ASN A 1 129 ? 1.995 13.391 3.988 1.00 84.69 129 ASN A O 1
ATOM 1022 N N . ASN A 1 130 ? 3.395 13.958 5.677 1.00 85.44 130 ASN A N 1
ATOM 1023 C CA . ASN A 1 130 ? 4.106 12.690 5.774 1.00 85.44 130 ASN A CA 1
ATOM 1024 C C . ASN A 1 130 ? 3.730 12.005 7.084 1.00 85.44 130 ASN A C 1
ATOM 1026 O O . ASN A 1 130 ? 4.060 12.494 8.160 1.00 85.44 130 ASN A O 1
ATOM 1030 N N . VAL A 1 131 ? 3.025 10.880 6.987 1.00 92.00 131 VAL A N 1
ATOM 1031 C CA . VAL A 1 131 ? 2.679 10.069 8.155 1.00 92.00 131 VAL A CA 1
ATOM 1032 C C . VAL A 1 131 ? 3.898 9.250 8.568 1.00 92.00 131 VAL A C 1
ATOM 1034 O O . VAL A 1 131 ? 4.485 8.550 7.743 1.00 92.00 131 VAL A O 1
ATOM 1037 N N . SER A 1 132 ? 4.271 9.339 9.843 1.00 91.50 132 SER A N 1
ATOM 1038 C CA . SER A 1 132 ? 5.332 8.537 10.454 1.00 91.50 132 SER A CA 1
ATOM 1039 C C . SER A 1 132 ? 4.764 7.449 11.369 1.00 91.50 132 SER A C 1
ATOM 1041 O O . SER A 1 132 ? 3.611 7.518 11.796 1.00 91.50 132 SER A O 1
ATOM 1043 N N . GLU A 1 133 ? 5.593 6.477 11.750 1.00 92.31 133 GLU A N 1
ATOM 1044 C CA . GLU A 1 133 ? 5.221 5.477 12.760 1.00 92.31 133 GLU A CA 1
ATOM 1045 C C . GLU A 1 133 ? 4.832 6.129 14.097 1.00 92.31 133 GLU A C 1
ATOM 1047 O O . GLU A 1 133 ? 3.862 5.724 14.739 1.00 92.31 133 GLU A O 1
ATOM 1052 N N . LYS A 1 134 ? 5.528 7.206 14.485 1.00 93.75 134 LYS A N 1
ATOM 1053 C CA . LYS A 1 134 ? 5.205 7.981 15.690 1.00 93.75 134 LYS A CA 1
ATOM 1054 C C . LYS A 1 134 ? 3.800 8.581 15.613 1.00 93.75 134 LYS A C 1
ATOM 1056 O O . LYS A 1 134 ? 3.073 8.547 16.606 1.00 93.75 134 LYS A O 1
ATOM 1061 N N . ASP A 1 135 ? 3.396 9.097 14.451 1.00 95.44 135 ASP A N 1
ATOM 1062 C CA . ASP A 1 135 ? 2.041 9.622 14.250 1.00 95.44 135 ASP A CA 1
ATOM 1063 C C . ASP A 1 135 ? 0.989 8.522 14.326 1.00 95.44 135 ASP A C 1
ATOM 1065 O O . ASP A 1 135 ? -0.020 8.698 15.014 1.00 95.44 135 ASP A O 1
ATOM 1069 N N . ILE A 1 136 ? 1.247 7.377 13.682 1.00 94.56 136 ILE A N 1
ATOM 1070 C CA . ILE A 1 136 ? 0.378 6.199 13.766 1.00 94.56 136 ILE A CA 1
ATOM 1071 C C . ILE A 1 136 ? 0.195 5.788 15.224 1.00 94.56 136 ILE A C 1
ATOM 1073 O O . ILE A 1 136 ? -0.937 5.739 15.699 1.00 94.56 136 ILE A O 1
ATOM 1077 N N . ASN A 1 137 ? 1.280 5.576 15.968 1.00 94.75 137 ASN A N 1
ATOM 1078 C CA . ASN A 1 137 ? 1.215 5.127 17.357 1.00 94.75 137 ASN A CA 1
ATOM 1079 C C . ASN A 1 137 ? 0.485 6.139 18.252 1.00 94.75 137 ASN A C 1
ATOM 1081 O O . ASN A 1 137 ? -0.395 5.757 19.028 1.00 94.75 137 ASN A O 1
ATOM 1085 N N . ARG A 1 138 ? 0.765 7.440 18.089 1.00 97.19 138 ARG A N 1
ATOM 1086 C CA . ARG A 1 138 ? 0.096 8.522 18.831 1.00 97.19 138 ARG A CA 1
ATOM 1087 C C . ARG A 1 138 ? -1.408 8.593 18.554 1.00 97.19 138 ARG A C 1
ATOM 1089 O O . ARG A 1 138 ? -2.168 8.983 19.436 1.00 97.19 138 ARG A O 1
ATOM 1096 N N . ILE A 1 139 ? -1.852 8.250 17.347 1.00 96.94 139 ILE A N 1
ATOM 1097 C CA . ILE A 1 139 ? -3.266 8.324 16.954 1.00 96.94 139 ILE A CA 1
ATOM 1098 C C . ILE A 1 139 ? -4.012 7.026 17.284 1.00 96.94 139 ILE A C 1
ATOM 1100 O O . ILE A 1 139 ? -5.110 7.075 17.844 1.00 96.94 139 ILE A O 1
ATOM 1104 N N . VAL A 1 140 ? -3.431 5.878 16.939 1.00 95.94 140 VAL A N 1
ATOM 1105 C CA . VAL A 1 140 ? -4.067 4.558 17.012 1.00 95.94 140 VAL A CA 1
ATOM 1106 C C . VAL A 1 140 ? -4.173 4.069 18.454 1.00 95.94 140 VAL A C 1
ATOM 1108 O O . VAL A 1 140 ? -5.265 3.694 18.884 1.00 95.94 140 VAL A O 1
ATOM 1111 N N . ILE A 1 141 ? -3.083 4.113 19.231 1.00 95.38 141 ILE A N 1
ATOM 1112 C CA . ILE A 1 141 ? -3.043 3.517 20.578 1.00 95.38 141 ILE A CA 1
ATOM 1113 C C . ILE A 1 141 ? -4.108 4.124 21.509 1.00 95.38 141 ILE A C 1
ATOM 1115 O O . ILE A 1 141 ? -4.849 3.353 22.127 1.00 95.38 141 ILE A O 1
ATOM 1119 N N . PRO A 1 142 ? -4.274 5.461 21.611 1.00 96.56 142 PRO A N 1
ATOM 1120 C CA . PRO A 1 142 ? -5.308 6.030 22.476 1.00 96.56 142 PRO A CA 1
ATOM 1121 C C . PRO A 1 142 ? -6.730 5.648 22.048 1.00 96.56 142 PRO A C 1
ATOM 1123 O O . PRO A 1 142 ? -7.588 5.418 22.900 1.00 96.56 142 PRO A O 1
ATOM 1126 N N . LEU A 1 143 ? -6.990 5.548 20.739 1.00 96.75 143 LEU A N 1
ATOM 1127 C CA . LEU A 1 143 ? -8.304 5.155 20.223 1.00 96.75 143 LEU A CA 1
ATOM 1128 C C . LEU A 1 143 ? -8.620 3.687 20.526 1.00 96.75 143 LEU A C 1
ATOM 1130 O O . LEU A 1 143 ? -9.756 3.380 20.890 1.00 96.75 143 LEU A O 1
ATOM 1134 N N . LEU A 1 144 ? -7.626 2.801 20.440 1.00 96.06 144 LEU A N 1
ATOM 1135 C CA . LEU A 1 144 ? -7.770 1.404 20.845 1.00 96.06 144 LEU A CA 1
ATOM 1136 C C . LEU A 1 144 ? -8.032 1.279 22.347 1.00 96.06 144 LEU A C 1
ATOM 1138 O O . LEU A 1 144 ? -8.997 0.626 22.736 1.00 96.06 144 LEU A O 1
ATOM 1142 N N . LYS A 1 145 ? -7.246 1.968 23.188 1.00 95.88 145 LYS A N 1
ATOM 1143 C CA . LYS A 1 145 ? -7.440 1.979 24.650 1.00 95.88 145 LYS A CA 1
ATOM 1144 C C . LYS A 1 145 ? -8.835 2.481 25.034 1.00 95.88 145 LYS A C 1
ATOM 1146 O O . LYS A 1 145 ? -9.538 1.819 25.791 1.00 95.88 145 LYS A O 1
ATOM 1151 N N . LYS A 1 146 ? -9.290 3.589 24.436 1.00 96.75 146 LYS A N 1
ATOM 1152 C CA . LYS A 1 146 ? -10.634 4.149 24.672 1.00 96.75 146 LYS A CA 1
ATOM 1153 C C . LYS A 1 146 ? -11.762 3.162 24.337 1.00 96.75 146 LYS A C 1
ATOM 1155 O O . LYS A 1 146 ? -12.817 3.208 24.962 1.00 96.75 146 LYS A O 1
ATOM 1160 N N . ASN A 1 147 ? -11.557 2.274 23.363 1.00 96.38 147 ASN A N 1
ATOM 1161 C CA . ASN A 1 147 ? -12.571 1.326 22.892 1.00 96.38 147 ASN A CA 1
ATOM 1162 C C . ASN A 1 147 ? -12.316 -0.127 23.334 1.00 96.38 147 ASN A C 1
ATOM 1164 O O . ASN A 1 147 ? -13.023 -1.028 22.881 1.00 96.38 147 ASN A O 1
ATOM 1168 N N . GLN A 1 148 ? -11.357 -0.370 24.234 1.00 95.19 148 GLN A N 1
ATOM 1169 C CA . GLN A 1 148 ? -10.867 -1.710 24.578 1.00 95.19 148 GLN A CA 1
ATOM 1170 C C . GLN A 1 148 ? -11.987 -2.679 24.980 1.00 95.19 148 GLN A C 1
ATOM 1172 O O . GLN A 1 148 ? -12.059 -3.781 24.444 1.00 95.19 148 GLN A O 1
ATOM 1177 N N . LYS A 1 149 ? -12.912 -2.265 25.858 1.00 94.81 149 LYS A N 1
ATOM 1178 C CA . LYS A 1 149 ? -14.027 -3.126 26.299 1.00 94.81 149 LYS A CA 1
ATOM 1179 C C . LYS A 1 149 ? -14.930 -3.571 25.139 1.00 94.81 149 LYS A C 1
ATOM 1181 O O . LYS A 1 149 ? -15.354 -4.719 25.111 1.00 94.81 149 LYS A O 1
ATOM 1186 N N . LYS A 1 150 ? -15.227 -2.686 24.177 1.00 96.38 150 LYS A N 1
ATOM 1187 C CA . LYS A 1 150 ? -16.058 -3.020 23.001 1.00 96.38 150 LYS A CA 1
ATOM 1188 C C . LYS A 1 150 ? -15.306 -3.932 22.031 1.00 96.38 150 LYS A C 1
ATOM 1190 O O . LYS A 1 150 ? -15.883 -4.869 21.488 1.00 96.38 150 LYS A O 1
ATOM 1195 N N . LEU A 1 151 ? -14.014 -3.671 21.853 1.00 95.88 151 LEU A N 1
ATOM 1196 C CA . LEU A 1 151 ? -13.135 -4.460 20.997 1.00 95.88 151 LEU A CA 1
ATOM 1197 C C . LEU A 1 151 ? -12.997 -5.899 21.501 1.00 95.88 151 LEU A C 1
ATOM 1199 O O . LEU A 1 151 ? -13.229 -6.824 20.734 1.00 95.88 151 LEU A O 1
ATOM 1203 N N . LEU A 1 152 ? -12.718 -6.093 22.790 1.00 94.25 152 LEU A N 1
ATOM 1204 C CA . LEU A 1 152 ? -12.557 -7.429 23.376 1.00 94.25 152 LEU A CA 1
ATOM 1205 C C . LEU A 1 152 ? -13.867 -8.227 23.458 1.00 94.25 152 LEU A C 1
ATOM 1207 O O . LEU A 1 152 ? -13.826 -9.445 23.547 1.00 94.25 152 LEU A O 1
ATOM 1211 N N . LYS A 1 153 ? -15.029 -7.565 23.387 1.00 95.88 153 LYS A N 1
ATOM 1212 C CA . LYS A 1 153 ? -16.323 -8.248 23.214 1.00 95.88 153 LYS A CA 1
ATOM 1213 C C . LYS A 1 153 ? -16.571 -8.721 21.779 1.00 95.88 153 LYS A C 1
ATOM 1215 O O . LYS A 1 153 ? -17.360 -9.631 21.576 1.00 95.88 153 LYS A O 1
ATOM 1220 N N . THR A 1 154 ? -15.953 -8.069 20.794 1.00 95.88 154 THR A N 1
ATOM 1221 C CA . THR A 1 154 ? -16.194 -8.333 19.363 1.00 95.88 154 THR A CA 1
ATOM 1222 C C . THR A 1 154 ? -15.152 -9.283 18.770 1.00 95.88 154 THR A C 1
ATOM 1224 O O . THR A 1 154 ? -15.444 -10.020 17.835 1.00 95.88 154 THR A O 1
ATOM 1227 N N . PHE A 1 155 ? -13.922 -9.251 19.283 1.00 95.88 155 PHE A N 1
ATOM 1228 C CA . PHE A 1 155 ? -12.780 -9.972 18.730 1.00 95.88 155 PHE A CA 1
ATOM 1229 C C . PHE A 1 155 ? -12.189 -10.936 19.753 1.00 95.88 155 PHE A C 1
ATOM 1231 O O . PHE A 1 155 ? -12.070 -10.601 20.928 1.00 95.88 155 PHE A O 1
ATOM 1238 N N . SER A 1 156 ? -11.735 -12.094 19.272 1.00 89.75 156 SER A N 1
ATOM 1239 C CA . SER A 1 156 ? -11.146 -13.158 20.093 1.00 89.75 156 SER A CA 1
ATOM 1240 C C . SER A 1 156 ? -9.805 -12.790 20.733 1.00 89.75 156 SER A C 1
ATOM 1242 O O . SER A 1 156 ? -9.395 -13.422 21.701 1.00 89.75 156 SER A O 1
ATOM 1244 N N . SER A 1 157 ? -9.093 -11.789 20.205 1.00 94.56 157 SER A N 1
ATOM 1245 C CA . SER A 1 157 ? -7.809 -11.350 20.753 1.00 94.56 157 SER A CA 1
ATOM 1246 C C . SER A 1 157 ? -7.426 -9.932 20.309 1.00 94.56 157 SER A C 1
ATOM 1248 O O . SER A 1 157 ? -7.913 -9.443 19.281 1.00 94.56 157 SER A O 1
ATOM 1250 N N . PRO A 1 158 ? -6.485 -9.272 21.013 1.00 92.81 158 PRO A N 1
ATOM 1251 C CA . PRO A 1 158 ? -5.886 -8.017 20.555 1.00 92.81 158 PRO A CA 1
ATOM 1252 C C . PRO A 1 158 ? -5.237 -8.119 19.164 1.00 92.81 158 PRO A C 1
ATOM 1254 O O . PRO A 1 158 ? -5.304 -7.174 18.380 1.00 92.81 158 PRO A O 1
ATOM 1257 N N . GLY A 1 159 ? -4.653 -9.273 18.822 1.00 94.88 159 GLY A N 1
ATOM 1258 C CA . GLY A 1 159 ? -4.074 -9.509 17.496 1.00 94.88 159 GLY A CA 1
ATOM 1259 C C . GLY A 1 159 ? -5.125 -9.472 16.383 1.00 94.88 159 GLY A C 1
ATOM 1260 O O . GLY A 1 159 ? -4.911 -8.839 15.348 1.00 94.88 159 GLY A O 1
ATOM 1261 N N . ALA A 1 160 ? -6.301 -10.066 16.617 1.00 95.00 160 ALA A N 1
ATOM 1262 C CA . ALA A 1 160 ? -7.416 -10.033 15.669 1.00 95.00 160 ALA A CA 1
ATOM 1263 C C . ALA A 1 160 ? -7.963 -8.610 15.452 1.00 95.00 160 ALA A C 1
ATOM 1265 O O . ALA A 1 160 ? -8.294 -8.246 14.317 1.00 95.00 160 ALA A O 1
ATOM 1266 N N . VAL A 1 161 ? -7.999 -7.794 16.516 1.00 96.38 161 VAL A N 1
ATOM 1267 C CA . VAL A 1 161 ? -8.340 -6.363 16.445 1.00 96.38 161 VAL A CA 1
ATOM 1268 C C . VAL A 1 161 ? -7.354 -5.623 15.548 1.00 96.38 161 VAL A C 1
ATOM 1270 O O . VAL A 1 161 ? -7.769 -4.942 14.611 1.00 96.38 161 VAL A O 1
ATOM 1273 N N . MET A 1 162 ? -6.052 -5.767 15.818 1.00 95.69 162 MET A N 1
ATOM 1274 C CA . MET A 1 162 ? -5.008 -5.064 15.071 1.00 95.69 162 MET A CA 1
ATOM 1275 C C . MET A 1 162 ? -5.003 -5.455 13.598 1.00 95.69 162 MET A C 1
ATOM 1277 O O . MET A 1 162 ? -4.925 -4.577 12.742 1.00 95.69 162 MET A O 1
ATOM 1281 N N . LYS A 1 163 ? -5.156 -6.747 13.286 1.00 94.44 163 LYS A N 1
ATOM 1282 C CA . LYS A 1 163 ? -5.246 -7.226 11.902 1.00 94.44 163 LYS A CA 1
ATOM 1283 C C . LYS A 1 163 ? -6.428 -6.591 11.167 1.00 94.44 163 LYS A C 1
ATOM 1285 O O . LYS A 1 163 ? -6.236 -6.000 10.108 1.00 94.44 163 LYS A O 1
ATOM 1290 N N . ASN A 1 164 ? -7.629 -6.641 11.748 1.00 95.94 164 ASN A N 1
ATOM 1291 C CA . ASN A 1 164 ? -8.818 -6.038 11.136 1.00 95.94 164 ASN A CA 1
ATOM 1292 C C . ASN A 1 164 ? -8.684 -4.524 10.965 1.00 95.94 164 ASN A C 1
ATOM 1294 O O . ASN A 1 164 ? -9.065 -3.990 9.925 1.00 95.94 164 ASN A O 1
ATOM 1298 N N . LEU A 1 165 ? -8.131 -3.834 11.964 1.00 97.50 165 LEU A N 1
ATOM 1299 C CA . LEU A 1 165 ? -7.922 -2.396 11.882 1.00 97.50 165 LEU A CA 1
ATOM 1300 C C . LEU A 1 165 ? -6.911 -2.037 10.790 1.00 97.50 165 LEU A C 1
ATOM 1302 O O . LEU A 1 165 ? -7.181 -1.148 9.988 1.00 97.50 165 LEU A O 1
ATOM 1306 N N . ASN A 1 166 ? -5.778 -2.737 10.723 1.00 95.62 166 ASN A N 1
ATOM 1307 C CA . ASN A 1 166 ? -4.768 -2.504 9.694 1.00 95.62 166 ASN A CA 1
ATOM 1308 C C . ASN A 1 166 ? -5.338 -2.749 8.294 1.00 95.62 166 ASN A C 1
ATOM 1310 O O . ASN A 1 166 ? -5.112 -1.932 7.407 1.00 95.62 166 ASN A O 1
ATOM 1314 N N . HIS A 1 167 ? -6.132 -3.810 8.110 1.00 96.56 167 HIS A N 1
ATOM 1315 C CA . HIS A 1 167 ? -6.802 -4.084 6.837 1.00 96.56 167 HIS A CA 1
ATOM 1316 C C . HIS A 1 167 ? -7.768 -2.954 6.459 1.00 96.56 167 HIS A C 1
ATOM 1318 O O . HIS A 1 167 ? -7.720 -2.441 5.342 1.00 96.56 167 HIS A O 1
ATOM 1324 N N . TYR A 1 168 ? -8.595 -2.505 7.409 1.00 97.31 168 TYR A N 1
ATOM 1325 C CA . TYR A 1 168 ? -9.514 -1.393 7.183 1.00 97.31 168 TYR A CA 1
ATOM 1326 C C . TYR A 1 168 ? -8.769 -0.127 6.754 1.00 97.31 168 TYR A C 1
ATOM 1328 O O . TYR A 1 168 ? -9.146 0.514 5.773 1.00 97.31 168 TYR A O 1
ATOM 1336 N N . LEU A 1 169 ? -7.705 0.233 7.477 1.00 97.00 169 LEU A N 1
ATOM 1337 C CA . LEU A 1 169 ? -6.913 1.426 7.193 1.00 97.00 169 LEU A CA 1
ATOM 1338 C C . LEU A 1 169 ? -6.173 1.311 5.855 1.00 97.00 169 LEU A C 1
ATOM 1340 O O . LEU A 1 169 ? -6.143 2.278 5.102 1.00 97.00 169 LEU A O 1
ATOM 1344 N N . ALA A 1 170 ? -5.619 0.147 5.522 1.00 94.81 170 ALA A N 1
ATOM 1345 C CA . ALA A 1 170 ? -4.951 -0.084 4.245 1.00 94.81 170 ALA A CA 1
ATOM 1346 C C . ALA A 1 170 ? -5.908 0.071 3.046 1.00 94.81 170 ALA A C 1
ATOM 1348 O O . ALA A 1 170 ? -5.539 0.669 2.035 1.00 94.81 170 ALA A O 1
ATOM 1349 N N . LEU A 1 171 ? -7.152 -0.399 3.162 1.00 94.12 171 LEU A N 1
ATOM 1350 C CA . LEU A 1 171 ? -8.143 -0.274 2.088 1.00 94.12 171 LEU A CA 1
ATOM 1351 C C . LEU A 1 171 ? -8.763 1.132 2.010 1.00 94.12 171 LEU A C 1
ATOM 1353 O O . LEU A 1 171 ? -8.906 1.685 0.919 1.00 94.12 171 LEU A O 1
ATOM 1357 N N . ASN A 1 172 ? -9.079 1.746 3.155 1.00 94.81 172 ASN A N 1
ATOM 1358 C CA . ASN A 1 172 ? -9.938 2.938 3.214 1.00 94.81 172 ASN A CA 1
ATOM 1359 C C . ASN A 1 172 ? -9.198 4.245 3.546 1.00 94.81 172 ASN A C 1
ATOM 1361 O O . ASN A 1 172 ? -9.765 5.330 3.419 1.00 94.81 172 ASN A O 1
ATOM 1365 N N . CYS A 1 173 ? -7.931 4.189 3.965 1.00 95.62 173 CYS A N 1
ATOM 1366 C CA . CYS A 1 173 ? -7.167 5.364 4.376 1.00 95.62 173 CYS A CA 1
ATOM 1367 C C . CYS A 1 173 ? -5.944 5.584 3.488 1.00 95.62 173 CYS A C 1
ATOM 1369 O O . CYS A 1 173 ? -4.874 5.038 3.749 1.00 95.62 173 CYS A O 1
ATOM 1371 N N . LYS A 1 174 ? -6.058 6.473 2.493 1.00 93.94 174 LYS A N 1
ATOM 1372 C CA . LYS A 1 174 ? -4.948 6.812 1.583 1.00 93.94 174 LYS A CA 1
ATOM 1373 C C . LYS A 1 174 ? -3.636 7.102 2.327 1.00 93.94 174 LYS A C 1
ATOM 1375 O O . LYS A 1 174 ? -2.622 6.482 2.039 1.00 93.94 174 LYS A O 1
ATOM 1380 N N . LYS A 1 175 ? -3.664 7.994 3.324 1.00 94.25 175 LYS A N 1
ATOM 1381 C CA . LYS A 1 175 ? -2.469 8.394 4.090 1.00 94.25 175 LYS A CA 1
ATOM 1382 C C . LYS A 1 175 ? -1.816 7.222 4.831 1.00 94.25 175 LYS A C 1
ATOM 1384 O O . LYS A 1 175 ? -0.593 7.111 4.822 1.00 94.25 175 LYS A O 1
ATOM 1389 N N . TYR A 1 176 ? -2.617 6.342 5.436 1.00 95.44 176 TYR A N 1
ATOM 1390 C CA . TYR A 1 176 ? -2.106 5.136 6.091 1.00 95.44 176 TYR A CA 1
ATOM 1391 C C . TYR A 1 176 ? -1.546 4.142 5.070 1.00 95.44 176 TYR A C 1
ATOM 1393 O O . TYR A 1 176 ? -0.439 3.647 5.249 1.00 95.44 176 TYR A O 1
ATOM 1401 N N . ARG A 1 177 ? -2.276 3.890 3.978 1.00 94.81 177 ARG A N 1
ATOM 1402 C CA . ARG A 1 177 ? -1.860 2.999 2.889 1.00 94.81 177 ARG A CA 1
ATOM 1403 C C . ARG A 1 177 ? -0.519 3.414 2.285 1.00 94.81 177 ARG A C 1
ATOM 1405 O O . ARG A 1 177 ? 0.358 2.568 2.125 1.00 94.81 177 ARG A O 1
ATOM 1412 N N . THR A 1 178 ? -0.334 4.702 1.994 1.00 93.38 178 THR A N 1
ATOM 1413 C CA . THR A 1 178 ? 0.941 5.239 1.496 1.00 93.38 178 THR A CA 1
ATOM 1414 C C . THR A 1 178 ? 2.059 5.034 2.520 1.00 93.38 178 THR A C 1
ATOM 1416 O O . THR A 1 178 ? 3.119 4.528 2.167 1.00 93.38 178 THR A O 1
ATOM 1419 N N . TYR A 1 179 ? 1.823 5.352 3.800 1.00 93.06 179 TYR A N 1
ATOM 1420 C CA . TYR A 1 179 ? 2.798 5.105 4.872 1.00 93.06 179 TYR A CA 1
ATOM 1421 C C . TYR A 1 179 ? 3.196 3.627 4.974 1.00 93.06 179 TYR A C 1
ATOM 1423 O O . TYR A 1 179 ? 4.384 3.312 5.071 1.00 93.06 179 TYR A O 1
ATOM 1431 N N . TYR A 1 180 ? 2.216 2.726 4.942 1.00 91.44 180 TYR A N 1
ATOM 1432 C CA . TYR A 1 180 ? 2.444 1.292 5.064 1.00 91.44 180 TYR A CA 1
ATOM 1433 C C . TYR A 1 180 ? 3.262 0.764 3.882 1.00 91.44 180 TYR A C 1
ATOM 1435 O O . TYR A 1 180 ? 4.293 0.128 4.084 1.00 91.44 180 TYR A O 1
ATOM 1443 N N . SER A 1 181 ? 2.872 1.125 2.656 1.00 91.69 181 SER A N 1
ATOM 1444 C CA . SER A 1 181 ? 3.578 0.733 1.428 1.00 91.69 181 SER A CA 1
ATOM 1445 C C . SER A 1 181 ? 5.023 1.244 1.422 1.00 91.69 181 SER A C 1
ATOM 1447 O O . SER A 1 181 ? 5.952 0.489 1.144 1.00 91.69 181 SER A O 1
ATOM 1449 N N . LEU A 1 182 ? 5.237 2.499 1.834 1.00 89.56 182 LEU A N 1
ATOM 1450 C CA . LEU A 1 182 ? 6.572 3.085 1.981 1.00 89.56 182 LEU A CA 1
ATOM 1451 C C . LEU A 1 182 ? 7.425 2.380 3.033 1.00 89.56 182 LEU A C 1
ATOM 1453 O O . LEU A 1 182 ? 8.621 2.182 2.826 1.00 89.56 182 LEU A O 1
ATOM 1457 N N . SER A 1 183 ? 6.834 2.034 4.173 1.00 87.56 183 SER A N 1
ATOM 1458 C CA . SER A 1 183 ? 7.546 1.363 5.262 1.00 87.56 183 SER A CA 1
ATOM 1459 C C . SER A 1 183 ? 7.988 -0.040 4.847 1.00 87.56 183 SER A C 1
ATOM 1461 O O . SER A 1 183 ? 9.124 -0.423 5.117 1.00 87.56 183 SER A O 1
ATOM 1463 N N . SER A 1 184 ? 7.132 -0.773 4.133 1.00 84.69 184 SER A N 1
ATOM 1464 C CA . SER A 1 184 ? 7.459 -2.087 3.568 1.00 84.69 184 SER A CA 1
ATOM 1465 C C . SER A 1 184 ? 8.546 -1.998 2.494 1.00 84.69 184 SER A C 1
ATOM 1467 O O . SER A 1 184 ? 9.496 -2.778 2.523 1.00 84.69 184 SER A O 1
ATOM 1469 N N . ALA A 1 185 ? 8.475 -1.000 1.606 1.00 83.62 185 ALA A N 1
ATOM 1470 C CA . ALA A 1 185 ? 9.507 -0.767 0.595 1.00 83.62 185 ALA A CA 1
ATOM 1471 C C . ALA A 1 185 ? 10.879 -0.453 1.221 1.00 83.62 185 ALA A C 1
ATOM 1473 O O . ALA A 1 185 ? 11.901 -0.921 0.734 1.00 83.62 185 ALA A O 1
ATOM 1474 N N . LYS A 1 186 ? 10.919 0.294 2.334 1.00 82.69 186 LYS A N 1
ATOM 1475 C CA . LYS A 1 186 ? 12.173 0.623 3.035 1.00 82.69 186 LYS A CA 1
ATOM 1476 C C . LYS A 1 186 ? 12.822 -0.565 3.742 1.00 82.69 186 LYS A C 1
ATOM 1478 O O . LYS A 1 186 ? 14.041 -0.604 3.788 1.00 82.69 186 LYS A O 1
ATOM 1483 N N . LYS A 1 187 ? 12.036 -1.501 4.287 1.00 71.94 187 LYS A N 1
ATOM 1484 C CA . LYS A 1 187 ? 12.548 -2.705 4.977 1.00 71.94 187 LYS A CA 1
ATOM 1485 C C . LYS A 1 187 ? 13.191 -3.731 4.039 1.00 71.94 187 LYS A C 1
ATOM 1487 O O . LYS A 1 187 ? 13.794 -4.678 4.520 1.00 71.94 187 LYS A O 1
ATOM 1492 N N . SER A 1 188 ? 13.011 -3.563 2.730 1.00 55.50 188 SER A N 1
ATOM 1493 C CA . SER A 1 188 ? 13.602 -4.426 1.701 1.00 55.50 188 SER A CA 1
ATOM 1494 C C . SER A 1 188 ? 14.986 -3.929 1.234 1.00 55.50 188 SER A C 1
ATOM 1496 O O . SER A 1 188 ? 15.545 -4.503 0.306 1.00 55.50 188 SER A O 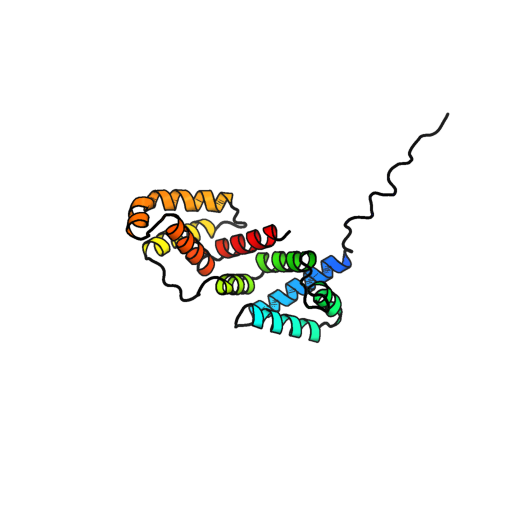1
ATOM 1498 N N . ASN A 1 189 ? 15.517 -2.854 1.843 1.00 45.62 189 ASN A N 1
ATOM 1499 C CA . ASN A 1 189 ? 16.907 -2.384 1.716 1.00 45.62 189 ASN A CA 1
ATOM 1500 C C . ASN A 1 189 ? 17.703 -2.745 2.966 1.00 45.62 189 ASN A C 1
ATOM 1502 O O . ASN A 1 189 ? 18.926 -2.943 2.816 1.00 45.62 189 ASN A O 1
#

Sequence (189 aa):
MKKKITTFCLLFCLFSVFSQSEKKQITNFSNSLCSCIEKESGTLREVLKKCTLKILTKDPSLIKIATNIADKKGNINEAYWSKINLKLASSCDTYNILLMESFIDKNQKFQPVIIGIGNQICKKLKPLNNVSEKDINRIVIPLLKKNQKKLLKTFSSPGAVMKNLNHYLALNCKKYRTYYSLSSAKKSN

Radius of gyration: 22.24 Å; chains: 1; bounding box: 81×39×53 Å

Foldseek 3Di:
DDDDDDPDDPPPPPPDCPDPVVVVLLVVLLVQLLVQLLVDDDALVVSSVVSNVVCCVVPVVSVVLVCQQAPPVRDGPLVSVLSSLLSCLQPHQSNLQNVLCVPAPLPDDADPLLVVLLVQLLVQLVVDPADDPVNCCVRNVVSCVVCVVVQVVVDVDPVRSVVRNLSSCCNPHSNSSSNVSNVVSVVSD

Secondary structure (DSSP, 8-state):
---------SSSSSS----HHHHHHHHHHHHHHHHHHTT--S-HHHHHHHHHHHHHHH-GGGHHHHHHHB-TT--B-HHHHHHHHHHHHHH-HHHHHHHHHTTS-TT----HHHHHHHHHHHHHHTT-SS--HHHHHHHHHHHHHHTHHHHHHHSSSHHHHHHHHHHHHHHH-HHHHHHHHHHHHHTT-

pLDDT: mean 85.79, std 16.28, range [33.72, 98.44]